Protein AF-A0A975A0T5-F1 (afdb_monomer)

Structure (mmCIF, N/CA/C/O backbone):
data_AF-A0A975A0T5-F1
#
_entry.id   AF-A0A975A0T5-F1
#
loop_
_atom_site.group_PDB
_atom_site.id
_atom_site.type_symbol
_atom_site.label_atom_id
_atom_site.label_alt_id
_atom_site.label_comp_id
_atom_site.label_asym_id
_atom_site.label_entity_id
_atom_site.label_seq_id
_atom_site.pdbx_PDB_ins_code
_atom_site.Cartn_x
_atom_site.Cartn_y
_atom_site.Cartn_z
_atom_site.occupancy
_atom_site.B_iso_or_equiv
_atom_site.auth_seq_id
_atom_site.auth_comp_id
_atom_site.auth_asym_id
_atom_site.auth_atom_id
_atom_site.pdbx_PDB_model_num
ATOM 1 N N . MET A 1 1 ? 36.153 -13.909 -32.277 1.00 51.53 1 MET A N 1
ATOM 2 C CA . MET A 1 1 ? 35.036 -14.165 -33.207 1.00 51.53 1 MET A CA 1
ATOM 3 C C . MET A 1 1 ? 33.763 -14.075 -32.396 1.00 51.53 1 MET A C 1
ATOM 5 O O . MET A 1 1 ? 33.693 -14.719 -31.353 1.00 51.53 1 MET A O 1
ATOM 9 N N . GLU A 1 2 ? 32.834 -13.213 -32.795 1.00 63.62 2 GLU A N 1
ATOM 10 C CA . GLU A 1 2 ? 31.503 -13.192 -32.187 1.00 63.62 2 GLU A CA 1
ATOM 11 C C . GLU A 1 2 ? 30.776 -14.497 -32.550 1.00 63.62 2 GLU A C 1
ATOM 13 O O . GLU A 1 2 ? 30.924 -14.972 -33.680 1.00 63.62 2 GLU A O 1
ATOM 18 N N . PRO A 1 3 ? 30.080 -15.141 -31.599 1.00 70.50 3 PRO A N 1
ATOM 19 C CA . PRO A 1 3 ? 29.380 -16.390 -31.867 1.00 70.50 3 PRO A CA 1
ATOM 20 C C . PRO A 1 3 ? 28.253 -16.148 -32.879 1.00 70.50 3 PRO A C 1
ATOM 22 O O . PRO A 1 3 ? 27.430 -15.258 -32.691 1.00 70.50 3 PRO A O 1
ATOM 25 N N . THR A 1 4 ? 28.201 -16.950 -33.943 1.00 81.00 4 THR A N 1
ATOM 26 C CA . THR A 1 4 ? 27.134 -16.890 -34.959 1.00 81.00 4 THR A CA 1
ATOM 27 C C . THR A 1 4 ? 25.874 -17.641 -34.527 1.00 81.00 4 THR A C 1
ATOM 29 O O . THR A 1 4 ? 24.774 -17.285 -34.939 1.00 81.00 4 THR A O 1
ATOM 32 N N . ASN A 1 5 ? 26.020 -18.632 -33.641 1.00 88.12 5 ASN A N 1
ATOM 33 C CA . ASN A 1 5 ? 24.935 -19.481 -33.156 1.00 88.12 5 ASN A CA 1
ATOM 34 C C . ASN A 1 5 ? 24.767 -19.367 -31.638 1.00 88.12 5 ASN A C 1
ATOM 36 O O . ASN A 1 5 ? 25.733 -19.203 -30.889 1.00 88.12 5 ASN A O 1
ATOM 40 N N . CYS A 1 6 ? 23.528 -19.491 -31.168 1.00 85.00 6 CYS A N 1
ATOM 41 C CA . CYS A 1 6 ? 23.195 -19.455 -29.753 1.00 85.00 6 CYS A CA 1
ATOM 42 C C . CYS A 1 6 ? 23.765 -20.673 -29.020 1.00 85.00 6 CYS A C 1
ATOM 44 O O . CYS A 1 6 ? 23.488 -21.810 -29.394 1.00 85.00 6 CYS A O 1
ATOM 46 N N . ILE A 1 7 ? 24.465 -20.443 -27.906 1.00 84.75 7 ILE A N 1
ATOM 47 C CA . ILE A 1 7 ? 25.032 -21.524 -27.085 1.00 84.75 7 ILE A CA 1
ATOM 48 C C . ILE A 1 7 ? 23.970 -22.438 -26.455 1.00 84.75 7 ILE A C 1
ATOM 50 O O . ILE A 1 7 ? 24.255 -23.591 -26.157 1.00 84.75 7 ILE A O 1
ATOM 54 N N . ASN A 1 8 ? 22.749 -21.934 -26.251 1.00 85.69 8 ASN A N 1
ATOM 55 C CA . ASN A 1 8 ? 21.677 -22.689 -25.605 1.00 85.69 8 ASN A CA 1
ATOM 56 C C . ASN A 1 8 ? 20.867 -23.530 -26.606 1.00 85.69 8 ASN A C 1
ATOM 58 O O . ASN A 1 8 ? 20.594 -24.697 -26.358 1.00 85.69 8 ASN A O 1
ATOM 62 N N . CYS A 1 9 ? 20.463 -22.945 -27.739 1.00 88.88 9 CYS A N 1
ATOM 63 C CA . CYS A 1 9 ? 19.534 -23.593 -28.676 1.00 88.88 9 CYS A CA 1
ATOM 64 C C . CYS A 1 9 ? 20.072 -23.782 -30.103 1.00 88.88 9 CYS A C 1
ATOM 66 O O . CYS A 1 9 ? 19.336 -24.284 -30.949 1.00 88.88 9 CYS A O 1
ATOM 68 N N . GLY A 1 10 ? 21.309 -23.363 -30.393 1.00 86.00 10 GLY A N 1
ATOM 69 C CA . GLY A 1 10 ? 21.964 -23.528 -31.698 1.00 86.00 10 GLY A CA 1
ATOM 70 C C . GLY A 1 10 ? 21.472 -22.610 -32.823 1.00 86.00 10 GLY A C 1
ATOM 71 O O . GLY A 1 10 ? 22.042 -22.643 -33.907 1.00 86.00 10 GLY A O 1
ATOM 72 N N . GLU A 1 11 ? 20.445 -21.792 -32.581 1.00 88.75 11 GLU A N 1
ATOM 73 C CA . GLU A 1 11 ? 19.848 -20.890 -33.577 1.00 88.75 11 GLU A CA 1
ATOM 74 C C . GLU A 1 11 ? 20.777 -19.720 -33.941 1.00 88.75 11 GLU A C 1
ATOM 76 O O . GLU A 1 11 ? 21.510 -19.225 -33.079 1.00 88.75 11 GLU A O 1
ATOM 81 N N . GLU A 1 12 ? 20.695 -19.235 -35.181 1.00 89.31 12 GLU A N 1
ATOM 82 C CA . GLU A 1 12 ? 21.459 -18.074 -35.651 1.00 89.31 12 GLU A CA 1
ATOM 83 C C .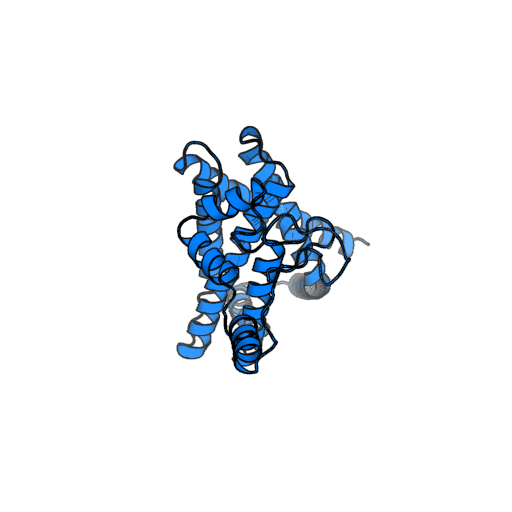 GLU A 1 12 ? 21.123 -16.814 -34.827 1.00 89.31 12 GLU A C 1
ATOM 85 O O . GLU A 1 12 ? 19.955 -16.466 -34.597 1.00 89.31 12 GLU A O 1
ATOM 90 N N . LEU A 1 13 ? 22.156 -16.122 -34.345 1.00 87.06 13 LEU A N 1
ATOM 91 C CA . LEU A 1 13 ? 22.004 -14.954 -33.481 1.00 87.06 13 LEU A CA 1
ATOM 92 C C . LEU A 1 13 ? 21.711 -13.688 -34.294 1.00 87.06 13 LEU A C 1
ATOM 94 O O . LEU A 1 13 ? 22.410 -13.354 -35.244 1.00 87.06 13 LEU A O 1
ATOM 98 N N . ARG A 1 14 ? 20.668 -12.953 -33.886 1.00 81.94 14 ARG A N 1
ATOM 99 C CA . ARG A 1 14 ? 20.217 -11.694 -34.507 1.00 81.94 14 ARG A CA 1
ATOM 100 C C . ARG A 1 14 ? 20.036 -10.606 -33.444 1.00 81.94 14 ARG A C 1
ATOM 102 O O . ARG A 1 14 ? 18.923 -10.151 -33.202 1.00 81.94 14 ARG A O 1
ATOM 109 N N . GLY A 1 15 ? 21.128 -10.247 -32.767 1.00 82.31 15 GLY A N 1
ATOM 110 C CA . GLY A 1 15 ? 21.165 -9.218 -31.718 1.00 82.31 15 GLY A CA 1
ATOM 111 C C . GLY A 1 15 ? 21.780 -9.702 -30.401 1.00 82.31 15 GLY A C 1
ATOM 112 O O . GLY A 1 15 ? 22.313 -10.804 -30.324 1.00 82.31 15 GLY A O 1
ATOM 113 N N . GLU A 1 16 ? 21.683 -8.876 -29.355 1.00 82.50 16 GLU A N 1
ATOM 114 C CA . GLU A 1 16 ? 22.270 -9.143 -28.026 1.00 82.50 16 GLU A CA 1
ATOM 115 C C . GLU A 1 16 ? 21.572 -10.271 -27.246 1.00 82.50 16 GLU A C 1
ATOM 117 O O . GLU A 1 16 ? 22.112 -10.769 -26.261 1.00 82.50 16 GLU A O 1
ATOM 122 N N . TYR A 1 17 ? 20.384 -10.695 -27.681 1.00 84.88 17 TYR A N 1
ATOM 123 C CA . TYR A 1 17 ? 19.625 -11.801 -27.099 1.00 84.88 17 TYR A CA 1
ATOM 124 C C . TYR A 1 17 ? 19.143 -12.738 -28.206 1.00 84.88 17 TYR A C 1
ATOM 126 O O . TYR A 1 17 ? 18.739 -12.300 -29.284 1.00 84.88 17 TYR A O 1
ATOM 134 N N . CYS A 1 18 ? 19.144 -14.043 -27.938 1.00 87.06 18 CYS A N 1
ATOM 135 C CA . CYS A 1 18 ? 18.584 -15.018 -28.864 1.00 87.06 18 CYS A CA 1
ATOM 136 C C . CYS A 1 18 ? 17.062 -14.854 -28.967 1.00 87.06 18 CYS A C 1
ATOM 138 O O . CYS A 1 18 ? 16.346 -14.991 -27.978 1.00 87.06 18 CYS A O 1
ATOM 140 N N . HIS A 1 19 ? 16.555 -14.648 -30.181 1.00 88.06 19 HIS A N 1
ATOM 141 C CA . HIS A 1 19 ? 15.125 -14.474 -30.446 1.00 88.06 19 HIS A CA 1
ATOM 142 C C . HIS A 1 19 ? 14.274 -15.721 -30.133 1.00 88.06 19 HIS A C 1
ATOM 144 O O . HIS A 1 19 ? 13.076 -15.598 -29.899 1.00 88.06 19 HIS A O 1
ATOM 150 N N . LYS A 1 20 ? 14.879 -16.918 -30.119 1.00 86.75 20 LYS A N 1
ATOM 151 C CA . LYS A 1 20 ? 14.180 -18.194 -29.895 1.00 86.75 20 LYS A CA 1
ATOM 152 C C . LYS A 1 20 ? 14.124 -18.608 -28.426 1.00 86.75 20 LYS A C 1
ATOM 154 O O . LYS A 1 20 ? 13.097 -19.097 -27.974 1.00 86.75 20 LYS A O 1
ATOM 159 N N . CYS A 1 21 ? 15.222 -18.449 -27.684 1.00 87.00 21 CYS A N 1
ATOM 160 C CA . CYS A 1 21 ? 15.317 -18.913 -26.292 1.00 87.00 21 CYS A CA 1
ATOM 161 C C . CYS A 1 21 ? 15.526 -17.792 -25.263 1.00 87.00 21 CYS A C 1
ATOM 163 O O . CYS A 1 21 ? 15.533 -18.066 -24.068 1.00 87.00 21 CYS A O 1
ATOM 165 N N . GLY A 1 22 ? 15.727 -16.546 -25.703 1.00 82.12 22 GLY A N 1
ATOM 166 C CA . GLY A 1 22 ? 15.931 -15.389 -24.829 1.00 82.12 22 GLY A CA 1
ATOM 167 C C . GLY A 1 22 ? 17.299 -15.323 -24.146 1.00 82.12 22 GLY A C 1
ATOM 168 O O . GLY A 1 22 ? 17.528 -14.408 -23.359 1.00 82.12 22 GLY A O 1
ATOM 169 N N . ASN A 1 23 ? 18.218 -16.257 -24.421 1.00 83.75 23 ASN A N 1
ATOM 170 C CA . ASN A 1 23 ? 19.537 -16.251 -23.790 1.00 83.75 23 ASN A CA 1
ATOM 171 C C . ASN A 1 23 ? 20.369 -15.053 -24.289 1.00 83.75 23 ASN A C 1
ATOM 173 O O . ASN A 1 23 ? 20.454 -14.871 -25.511 1.00 83.75 23 ASN A O 1
ATOM 177 N N . PRO A 1 24 ? 20.991 -14.258 -23.398 1.00 82.81 24 PRO A N 1
ATOM 178 C CA . PRO A 1 24 ? 21.905 -13.203 -23.813 1.00 82.81 24 PRO A CA 1
ATOM 179 C C . PRO A 1 24 ? 23.100 -13.788 -24.568 1.00 82.81 24 PRO A C 1
ATOM 181 O O . PRO A 1 24 ? 23.588 -14.881 -24.268 1.00 82.81 24 PRO A O 1
ATOM 184 N N . VAL A 1 25 ? 23.584 -13.043 -25.555 1.00 78.19 25 VAL A N 1
ATOM 185 C CA . VAL A 1 25 ? 24.801 -13.353 -26.303 1.00 78.19 25 VAL A CA 1
ATOM 186 C C . VAL A 1 25 ? 25.994 -12.885 -25.477 1.00 78.19 25 VAL A C 1
ATOM 188 O O . VAL A 1 25 ? 26.584 -11.836 -25.712 1.00 78.19 25 VAL A O 1
ATOM 191 N N . THR A 1 26 ? 26.330 -13.650 -24.443 1.00 69.75 26 THR A N 1
ATOM 192 C CA . THR A 1 26 ? 27.494 -13.396 -23.591 1.00 69.75 26 THR A CA 1
ATOM 193 C C . THR A 1 26 ? 28.643 -14.320 -23.976 1.00 69.75 26 THR A C 1
ATOM 195 O O . THR A 1 26 ? 28.526 -15.539 -23.913 1.00 69.75 26 THR A O 1
ATOM 198 N N . ASN A 1 27 ? 29.788 -13.733 -24.335 1.00 63.31 27 ASN A N 1
ATOM 199 C CA . ASN A 1 27 ? 31.040 -14.461 -24.588 1.00 63.31 27 ASN A CA 1
ATOM 200 C C . ASN A 1 27 ? 32.026 -14.356 -23.404 1.00 63.31 27 ASN A C 1
ATOM 202 O O . ASN A 1 27 ? 33.224 -14.605 -23.535 1.00 63.31 27 ASN A O 1
ATOM 206 N N . ASN A 1 28 ? 31.535 -13.940 -22.232 1.00 64.69 28 ASN A N 1
ATOM 207 C CA . ASN A 1 28 ? 32.368 -13.761 -21.051 1.00 64.69 28 ASN A CA 1
ATOM 208 C C . ASN A 1 28 ? 32.592 -15.110 -20.369 1.00 64.69 28 ASN A C 1
ATOM 210 O O . ASN A 1 28 ? 31.647 -15.755 -19.919 1.00 64.69 28 ASN A O 1
ATOM 214 N N . ARG A 1 29 ? 33.858 -15.520 -20.242 1.00 72.44 29 ARG A N 1
ATOM 215 C CA . ARG A 1 29 ? 34.226 -16.612 -19.335 1.00 72.44 29 ARG A CA 1
ATOM 216 C C . ARG A 1 29 ? 33.791 -16.245 -17.915 1.00 72.44 29 ARG A C 1
ATOM 218 O O . ARG A 1 29 ? 34.023 -15.119 -17.473 1.00 72.44 29 ARG A O 1
ATOM 225 N N . LEU A 1 30 ? 33.194 -17.198 -17.201 1.00 75.62 30 LEU A N 1
ATOM 226 C CA . LEU A 1 30 ? 32.875 -17.048 -15.783 1.00 75.62 30 LEU A CA 1
ATOM 227 C C . LEU A 1 30 ? 34.180 -16.825 -15.013 1.00 75.62 30 LEU A C 1
ATOM 229 O O . LEU A 1 30 ? 35.006 -17.728 -14.896 1.00 75.62 30 LEU A O 1
ATOM 233 N N . THR A 1 31 ? 34.383 -15.608 -14.512 1.00 85.75 31 THR A N 1
ATOM 234 C CA . THR A 1 31 ? 35.480 -15.301 -13.589 1.00 85.75 31 THR A CA 1
ATOM 235 C C . THR A 1 31 ? 34.925 -15.085 -12.192 1.00 85.75 31 THR A C 1
ATOM 237 O O . THR A 1 31 ? 33.780 -14.658 -12.033 1.00 85.75 31 THR A O 1
ATOM 240 N N . PHE A 1 32 ? 35.751 -15.322 -11.171 1.00 85.81 32 PHE A N 1
ATOM 241 C CA . PHE A 1 32 ? 35.376 -15.065 -9.779 1.00 85.81 32 PHE A CA 1
ATOM 242 C C . PHE A 1 32 ? 34.876 -13.625 -9.581 1.00 85.81 32 PHE A C 1
ATOM 244 O O . PHE A 1 32 ? 33.894 -13.396 -8.885 1.00 85.81 32 PHE A O 1
ATOM 251 N N . LYS A 1 33 ? 35.488 -12.658 -10.280 1.00 83.62 33 LYS A N 1
ATOM 252 C CA . LYS A 1 33 ? 35.057 -11.256 -10.290 1.00 83.62 33 LYS A CA 1
ATOM 253 C C . LYS A 1 33 ? 33.651 -11.081 -10.869 1.00 83.62 33 LYS A C 1
ATOM 255 O O . LYS A 1 33 ? 32.856 -10.369 -10.270 1.00 83.62 33 LYS A O 1
ATOM 260 N N . THR A 1 34 ? 33.338 -11.721 -11.997 1.00 80.06 34 THR A N 1
ATOM 261 C CA . THR A 1 34 ? 32.009 -11.635 -12.627 1.00 80.06 34 THR A CA 1
ATOM 262 C C . THR A 1 34 ? 30.938 -12.246 -11.728 1.00 80.06 34 THR A C 1
ATOM 264 O O . THR A 1 34 ? 29.924 -11.610 -11.472 1.00 80.06 34 THR A O 1
ATOM 267 N N . VAL A 1 35 ? 31.199 -13.430 -11.164 1.00 84.12 35 VAL A N 1
ATOM 268 C CA . VAL A 1 35 ? 30.266 -14.105 -10.248 1.00 84.12 35 VAL A CA 1
ATOM 269 C C . VAL A 1 35 ? 30.066 -13.292 -8.967 1.00 84.12 35 VAL A C 1
ATOM 271 O O . VAL A 1 35 ? 28.935 -13.121 -8.525 1.00 84.12 35 VAL A O 1
ATOM 274 N N . PHE A 1 36 ? 31.136 -12.736 -8.392 1.00 83.12 36 PHE A N 1
ATOM 275 C CA . PHE A 1 36 ? 31.042 -11.889 -7.204 1.00 83.12 36 PHE A CA 1
ATOM 276 C C . PHE A 1 36 ? 30.316 -10.567 -7.486 1.00 83.12 36 PHE A C 1
ATOM 278 O O . PHE A 1 36 ? 29.523 -10.125 -6.661 1.00 83.12 36 PHE A O 1
ATOM 285 N N . GLN A 1 37 ? 30.530 -9.945 -8.651 1.00 79.12 37 GLN A N 1
ATOM 286 C CA . GLN A 1 37 ? 29.781 -8.753 -9.067 1.00 79.12 37 GLN A CA 1
ATOM 287 C C . GLN A 1 37 ? 28.297 -9.058 -9.273 1.00 79.12 37 GLN A C 1
ATOM 289 O O . GLN A 1 37 ? 27.460 -8.292 -8.803 1.00 79.12 37 GLN A O 1
ATOM 294 N N . GLU A 1 38 ? 27.959 -10.178 -9.916 1.00 77.44 38 GLU A N 1
ATOM 295 C CA . GLU A 1 38 ? 26.571 -10.617 -10.061 1.00 77.44 38 GLU A CA 1
ATOM 296 C C . GLU A 1 38 ? 25.933 -10.931 -8.706 1.00 77.44 38 GLU A C 1
ATOM 298 O O . GLU A 1 38 ? 24.808 -10.511 -8.452 1.00 77.44 38 GLU A O 1
ATOM 303 N N . PHE A 1 39 ? 26.647 -11.613 -7.810 1.00 77.06 39 PHE A N 1
ATOM 304 C CA . PHE A 1 39 ? 26.190 -11.879 -6.448 1.00 77.06 39 PHE A CA 1
ATOM 305 C C . PHE A 1 39 ? 25.969 -10.578 -5.675 1.00 77.06 39 PHE A C 1
ATOM 307 O O . PHE A 1 39 ? 24.901 -10.380 -5.110 1.00 77.06 39 PHE A O 1
ATOM 314 N N . TYR A 1 40 ? 26.931 -9.655 -5.700 1.00 70.56 40 TYR A N 1
ATOM 315 C CA . TYR A 1 40 ? 26.811 -8.371 -5.021 1.00 70.56 40 TYR A CA 1
ATOM 316 C C . TYR A 1 40 ? 25.641 -7.553 -5.575 1.00 70.56 40 TYR A C 1
ATOM 318 O O . TYR A 1 40 ? 24.846 -7.035 -4.803 1.00 70.56 40 TYR A O 1
ATOM 326 N N . GLN A 1 41 ? 25.459 -7.495 -6.896 1.00 70.06 41 GLN A N 1
ATOM 327 C CA . GLN A 1 41 ? 24.312 -6.819 -7.508 1.00 70.06 41 GLN A CA 1
ATOM 328 C C . GLN A 1 41 ? 22.973 -7.509 -7.220 1.00 70.06 41 GLN A C 1
ATOM 330 O O . GLN A 1 41 ? 21.958 -6.830 -7.140 1.00 70.06 41 GLN A O 1
ATOM 335 N N . ARG A 1 42 ? 22.938 -8.834 -7.062 1.00 67.06 42 ARG A N 1
ATOM 336 C CA . ARG A 1 42 ? 21.696 -9.572 -6.773 1.00 67.06 42 ARG A CA 1
ATOM 337 C C . ARG A 1 42 ? 21.336 -9.588 -5.286 1.00 67.06 42 ARG A C 1
ATOM 339 O O . ARG A 1 42 ? 20.154 -9.611 -4.966 1.00 67.06 42 ARG A O 1
ATOM 346 N N . VAL A 1 43 ? 22.331 -9.597 -4.398 1.00 59.03 43 VAL A N 1
ATOM 347 C CA . VAL A 1 43 ? 22.158 -9.697 -2.936 1.00 59.03 43 VAL A CA 1
ATOM 348 C C . VAL A 1 43 ? 22.166 -8.325 -2.269 1.00 59.03 43 VAL A C 1
ATOM 350 O O . VAL A 1 43 ? 21.312 -8.048 -1.434 1.00 59.03 43 VAL A O 1
ATOM 353 N N . PHE A 1 44 ? 23.106 -7.457 -2.645 1.00 58.44 44 PHE A N 1
ATOM 354 C CA . PHE A 1 44 ? 23.271 -6.114 -2.076 1.00 58.44 44 PHE A CA 1
ATOM 355 C C . PHE A 1 44 ? 22.845 -4.991 -3.022 1.00 58.44 44 PHE A C 1
ATOM 357 O O . PHE A 1 44 ? 22.672 -3.854 -2.581 1.00 58.44 44 PHE A O 1
ATOM 364 N N . GLY A 1 45 ? 22.652 -5.277 -4.313 1.00 57.50 45 GLY A N 1
ATOM 365 C CA . GLY A 1 45 ? 22.011 -4.356 -5.240 1.00 57.50 45 GLY A CA 1
ATOM 366 C C . GLY A 1 45 ? 20.535 -4.277 -4.899 1.00 57.50 45 GLY A C 1
ATOM 367 O O . GLY A 1 45 ? 19.706 -4.972 -5.478 1.00 57.50 45 GLY A O 1
ATOM 368 N N . PHE A 1 46 ? 20.230 -3.437 -3.912 1.00 57.59 46 PHE A N 1
ATOM 369 C CA . PHE A 1 46 ? 18.879 -3.074 -3.525 1.00 57.59 46 PHE A CA 1
ATOM 370 C C . PHE A 1 46 ? 18.073 -2.824 -4.799 1.00 57.59 46 PHE A C 1
ATOM 372 O O . PHE A 1 46 ? 18.471 -1.967 -5.596 1.00 57.59 46 PHE A O 1
ATOM 379 N N . ASP A 1 47 ? 17.021 -3.622 -5.034 1.00 68.69 47 ASP A N 1
ATOM 380 C CA . ASP A 1 47 ? 16.314 -3.632 -6.314 1.00 68.69 47 ASP A CA 1
ATOM 381 C C . ASP A 1 47 ? 15.983 -2.188 -6.696 1.00 68.69 47 ASP A C 1
AT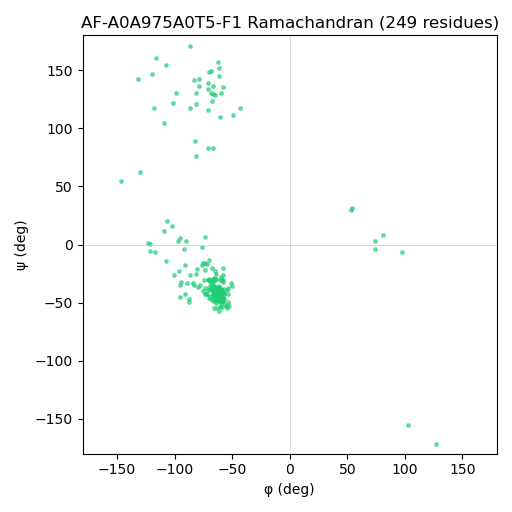OM 383 O O . ASP A 1 47 ? 15.190 -1.506 -6.040 1.00 68.69 47 ASP A O 1
ATOM 387 N N . THR A 1 48 ? 16.642 -1.698 -7.750 1.00 78.81 48 THR A N 1
ATOM 388 C CA . THR A 1 48 ? 16.486 -0.312 -8.200 1.00 78.81 48 THR A CA 1
ATOM 389 C C . THR A 1 48 ? 15.030 0.005 -8.533 1.00 78.81 48 THR A C 1
ATOM 391 O O . THR A 1 48 ? 14.646 1.173 -8.529 1.00 78.81 48 THR A O 1
ATOM 394 N N . LYS A 1 49 ? 14.196 -1.014 -8.789 1.00 87.69 49 LYS A N 1
ATOM 395 C CA . LYS A 1 49 ? 12.750 -0.868 -8.951 1.00 87.69 49 LYS A CA 1
ATOM 396 C C . LYS A 1 49 ? 12.055 -0.611 -7.622 1.00 87.69 49 LYS A C 1
ATOM 398 O O . LYS A 1 49 ? 11.173 0.244 -7.596 1.00 87.69 49 LYS A O 1
ATOM 403 N N . PHE A 1 50 ? 12.423 -1.303 -6.542 1.00 90.06 50 PHE A N 1
ATOM 404 C CA . PHE A 1 50 ? 11.804 -1.123 -5.227 1.00 90.06 50 PHE A CA 1
ATOM 405 C C . PHE A 1 50 ? 12.052 0.292 -4.697 1.00 90.06 50 PHE A C 1
ATOM 407 O O . PHE A 1 50 ? 11.091 1.023 -4.462 1.00 90.06 50 PHE A O 1
ATOM 414 N N . SER A 1 51 ? 13.314 0.732 -4.611 1.00 89.88 51 SER A N 1
ATOM 415 C CA . SER A 1 51 ? 13.654 2.085 -4.131 1.00 89.88 51 SER A CA 1
ATOM 416 C C . SER A 1 51 ? 13.026 3.180 -4.992 1.00 89.88 51 SER A C 1
ATOM 418 O O . SER A 1 51 ? 12.454 4.141 -4.477 1.00 89.88 51 SER A O 1
ATOM 420 N N . ARG A 1 52 ? 13.057 3.015 -6.319 1.00 92.38 52 ARG A N 1
ATOM 421 C CA . ARG A 1 52 ? 12.411 3.947 -7.247 1.00 92.38 52 ARG A CA 1
ATOM 422 C C . ARG A 1 52 ? 10.901 3.998 -7.045 1.00 92.38 52 ARG A C 1
ATOM 424 O O . ARG A 1 52 ? 10.338 5.087 -7.066 1.00 92.38 52 ARG A O 1
ATOM 431 N N . THR A 1 53 ? 10.246 2.853 -6.861 1.00 95.31 53 THR A N 1
ATOM 432 C CA . THR A 1 53 ? 8.794 2.779 -6.619 1.00 95.31 53 THR A CA 1
ATOM 433 C C . THR A 1 53 ? 8.446 3.457 -5.301 1.00 95.31 53 THR A C 1
ATOM 435 O O . THR A 1 53 ? 7.583 4.329 -5.293 1.00 95.31 53 THR A O 1
ATOM 438 N N . LEU A 1 54 ? 9.181 3.143 -4.231 1.00 95.31 54 LEU A N 1
ATOM 439 C CA . LEU A 1 54 ? 9.039 3.746 -2.907 1.00 95.31 54 LEU A CA 1
ATOM 440 C C . LEU A 1 54 ? 9.103 5.281 -2.973 1.00 95.31 54 LEU A C 1
ATOM 442 O O . LEU A 1 54 ? 8.179 5.959 -2.534 1.00 95.31 54 LEU A O 1
ATOM 446 N N . ILE A 1 55 ? 10.148 5.842 -3.590 1.00 95.38 55 ILE A N 1
ATOM 447 C CA . ILE A 1 55 ? 10.344 7.300 -3.673 1.00 95.38 55 ILE A CA 1
ATOM 448 C C . ILE A 1 55 ? 9.336 7.954 -4.633 1.00 95.38 55 ILE A C 1
ATOM 450 O O . ILE A 1 55 ? 8.785 9.026 -4.357 1.00 95.38 55 ILE A O 1
ATOM 454 N N . HIS A 1 56 ? 9.083 7.340 -5.792 1.00 96.94 56 HIS A N 1
ATOM 455 C CA . HIS A 1 56 ? 8.192 7.926 -6.792 1.00 96.94 56 HIS A CA 1
ATOM 456 C C . HIS A 1 56 ? 6.719 7.846 -6.394 1.00 96.94 56 HIS A C 1
ATOM 458 O O . HIS A 1 56 ? 5.950 8.666 -6.882 1.00 96.94 56 HIS A O 1
ATOM 464 N N . LEU A 1 57 ? 6.301 6.943 -5.505 1.00 97.06 57 LEU A N 1
ATOM 465 C CA . LEU A 1 57 ? 4.920 6.955 -5.019 1.00 97.06 57 LEU A CA 1
ATOM 466 C C . LEU A 1 57 ? 4.633 8.153 -4.103 1.00 97.06 57 LEU A C 1
ATOM 468 O O . LEU A 1 57 ? 3.522 8.668 -4.130 1.00 97.06 57 LEU A O 1
ATOM 472 N N . PHE A 1 58 ? 5.627 8.653 -3.362 1.00 96.56 58 PHE A N 1
ATOM 473 C CA . PHE A 1 58 ? 5.477 9.892 -2.592 1.00 96.56 58 PHE A CA 1
ATOM 474 C C . PHE A 1 58 ? 5.525 11.142 -3.471 1.00 96.56 58 PHE A C 1
ATOM 476 O O . PHE A 1 58 ? 4.771 12.083 -3.259 1.00 96.56 58 PHE A O 1
ATOM 483 N N . THR A 1 59 ? 6.410 11.162 -4.469 1.00 96.62 59 THR A N 1
ATOM 484 C CA . THR A 1 59 ? 6.693 12.386 -5.240 1.00 96.62 59 THR A CA 1
ATOM 485 C C . THR A 1 59 ? 5.892 12.502 -6.539 1.00 96.62 59 THR A C 1
ATOM 487 O O . THR A 1 59 ? 5.558 13.604 -6.977 1.00 96.62 59 THR A O 1
ATOM 490 N N . LYS A 1 60 ? 5.619 11.377 -7.209 1.00 96.38 60 LYS A N 1
ATOM 491 C CA . LYS A 1 60 ? 4.995 11.289 -8.542 1.00 96.38 60 LYS A CA 1
ATOM 492 C C . LYS A 1 60 ? 4.105 10.033 -8.668 1.00 96.38 60 LYS A C 1
ATOM 494 O O . LYS A 1 60 ? 4.285 9.273 -9.627 1.00 96.38 60 LYS A O 1
ATOM 499 N N . PRO A 1 61 ? 3.122 9.804 -7.772 1.00 96.38 61 PRO A N 1
ATOM 500 C CA . PRO A 1 61 ? 2.357 8.551 -7.740 1.00 96.38 61 PRO A CA 1
ATOM 501 C C . PRO A 1 61 ? 1.631 8.249 -9.048 1.00 96.38 61 PRO A C 1
ATOM 503 O O . PRO A 1 61 ? 1.681 7.121 -9.532 1.00 96.38 61 PRO A O 1
ATOM 506 N N . GLY A 1 62 ? 1.049 9.269 -9.686 1.00 95.81 62 GLY A N 1
ATOM 507 C CA . GLY A 1 62 ? 0.387 9.106 -10.980 1.00 95.81 62 GLY A CA 1
ATOM 508 C C . GLY A 1 62 ? 1.319 8.574 -12.068 1.00 95.81 62 GLY A C 1
ATOM 509 O O . GLY A 1 62 ? 0.883 7.824 -12.934 1.00 95.81 62 GLY A O 1
ATOM 510 N N . ARG A 1 63 ? 2.624 8.883 -12.008 1.00 96.56 63 ARG A N 1
ATOM 511 C CA . ARG A 1 63 ? 3.605 8.311 -12.937 1.00 96.56 63 ARG A CA 1
ATOM 512 C C . ARG A 1 63 ? 3.795 6.825 -12.677 1.00 96.56 63 ARG A C 1
ATOM 514 O O . ARG A 1 63 ? 3.838 6.070 -13.640 1.00 96.56 63 ARG A O 1
ATOM 521 N N . VAL A 1 64 ? 3.914 6.411 -11.417 1.00 97.31 64 VAL A N 1
ATOM 522 C CA . VAL A 1 64 ? 4.085 4.995 -11.054 1.00 97.31 64 VAL A CA 1
ATOM 523 C C . VAL A 1 64 ? 2.884 4.184 -11.525 1.00 97.31 64 VAL A C 1
ATOM 525 O O . VAL A 1 64 ? 3.039 3.248 -12.309 1.00 97.31 64 VAL A O 1
ATOM 528 N N . VAL A 1 65 ? 1.688 4.615 -11.123 1.00 97.06 65 VAL A N 1
ATOM 529 C CA . VAL A 1 65 ? 0.438 3.910 -11.405 1.00 97.06 65 VAL A CA 1
ATOM 530 C C . VAL A 1 65 ? 0.160 3.856 -12.909 1.00 97.06 65 VAL A C 1
ATOM 532 O O . VAL A 1 65 ? -0.024 2.769 -13.455 1.00 97.06 65 VAL A O 1
ATOM 535 N N . ASN A 1 66 ? 0.223 4.992 -13.614 1.00 96.12 66 ASN A N 1
ATOM 536 C CA . ASN A 1 66 ? -0.059 5.019 -15.051 1.00 96.12 66 ASN A CA 1
ATOM 537 C C . ASN A 1 66 ? 1.001 4.276 -15.876 1.00 96.12 66 ASN A C 1
ATOM 539 O O . ASN A 1 66 ? 0.662 3.686 -16.893 1.00 96.12 66 ASN A O 1
ATOM 543 N N . THR A 1 67 ? 2.271 4.243 -15.452 1.00 95.81 67 THR A N 1
ATOM 544 C CA . THR A 1 67 ? 3.303 3.449 -16.153 1.00 95.81 67 THR A CA 1
ATOM 545 C C . THR A 1 67 ? 2.963 1.957 -16.110 1.00 95.81 67 THR A C 1
ATOM 547 O O . THR A 1 67 ? 3.073 1.282 -17.133 1.00 95.81 67 THR A O 1
ATOM 550 N N . TYR A 1 68 ? 2.498 1.462 -14.957 1.00 95.25 68 TYR A N 1
ATOM 551 C CA . TYR A 1 68 ? 2.087 0.068 -14.801 1.00 95.25 68 TYR A CA 1
ATOM 552 C C . TYR A 1 68 ? 0.811 -0.254 -15.595 1.00 95.25 68 TYR A C 1
ATOM 554 O O . TYR A 1 68 ? 0.777 -1.253 -16.317 1.00 95.25 68 TYR A O 1
ATOM 562 N N . ILE A 1 69 ? -0.213 0.603 -15.494 1.00 94.88 69 ILE A N 1
ATOM 563 C CA . ILE A 1 69 ? -1.500 0.442 -16.193 1.00 94.88 69 ILE A CA 1
ATOM 564 C C . ILE A 1 69 ? -1.311 0.473 -17.714 1.00 94.88 69 ILE A C 1
ATOM 566 O O . ILE A 1 69 ? -1.829 -0.393 -18.412 1.00 94.88 69 ILE A O 1
ATOM 570 N N . ASN A 1 70 ? -0.470 1.377 -18.223 1.00 94.31 70 ASN A N 1
ATOM 571 C CA . ASN A 1 70 ? -0.161 1.485 -19.653 1.00 94.31 70 ASN A CA 1
ATOM 572 C C . ASN A 1 70 ? 0.757 0.359 -20.177 1.00 94.31 70 ASN A C 1
ATOM 574 O O . ASN A 1 70 ? 1.206 0.413 -21.319 1.00 94.31 70 ASN A O 1
ATOM 578 N N . GLY A 1 71 ? 1.072 -0.651 -19.358 1.00 88.38 71 GLY A N 1
ATOM 579 C CA . GLY A 1 71 ? 1.757 -1.873 -19.787 1.00 88.38 71 GLY A CA 1
ATOM 580 C C . GLY A 1 71 ? 3.271 -1.906 -19.564 1.00 88.38 71 GLY A C 1
ATOM 581 O O . GLY A 1 71 ? 3.875 -2.968 -19.716 1.00 88.38 71 GLY A O 1
ATOM 582 N N . ASN A 1 72 ? 3.908 -0.813 -19.131 1.00 89.75 72 ASN A N 1
ATOM 583 C CA . ASN A 1 72 ? 5.331 -0.838 -18.785 1.00 89.75 72 ASN A CA 1
ATOM 584 C C . ASN A 1 72 ? 5.529 -1.371 -17.354 1.00 89.75 72 ASN A C 1
ATOM 586 O O . ASN A 1 72 ? 5.574 -0.630 -16.372 1.00 89.75 72 ASN A O 1
ATOM 590 N N . ARG A 1 73 ? 5.667 -2.696 -17.253 1.00 86.94 73 ARG A N 1
ATOM 591 C CA . ARG A 1 73 ? 5.796 -3.433 -15.982 1.00 86.94 73 ARG A CA 1
ATOM 592 C C . ARG A 1 73 ? 7.243 -3.715 -15.569 1.00 86.94 73 ARG A C 1
ATOM 594 O O . ARG A 1 73 ? 7.475 -4.439 -14.606 1.00 86.94 73 ARG A O 1
ATOM 601 N N . THR A 1 74 ? 8.224 -3.183 -16.298 1.00 82.94 74 THR A N 1
ATOM 602 C CA . THR A 1 74 ? 9.651 -3.403 -16.012 1.00 82.94 74 THR A CA 1
ATOM 603 C C . THR A 1 74 ? 10.286 -2.228 -15.279 1.00 82.94 74 THR A C 1
ATOM 605 O O . THR A 1 74 ? 11.256 -2.436 -14.552 1.00 82.94 74 THR A O 1
ATOM 608 N N . TYR A 1 75 ? 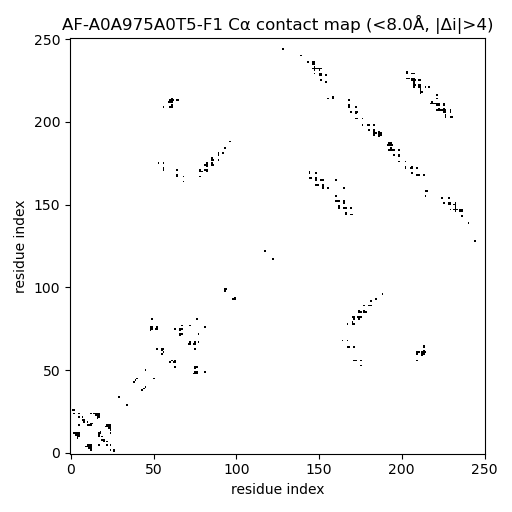9.747 -1.014 -15.435 1.00 87.06 75 TYR A N 1
ATOM 609 C CA . TYR A 1 75 ? 10.352 0.203 -14.891 1.00 87.06 75 TYR A CA 1
ATOM 610 C C . TYR A 1 75 ? 10.099 0.428 -13.389 1.00 87.06 75 TYR A C 1
ATOM 612 O O . TYR A 1 75 ? 10.987 0.927 -12.694 1.00 87.06 75 TYR A O 1
ATOM 620 N N . TYR A 1 76 ? 8.909 0.071 -12.900 1.00 93.25 76 TYR A N 1
ATOM 621 C CA . TYR A 1 76 ? 8.535 0.083 -11.481 1.00 93.25 76 TYR A CA 1
ATOM 622 C C . TYR A 1 76 ? 8.245 -1.334 -10.998 1.00 93.25 76 TYR A C 1
ATOM 624 O O . TYR A 1 76 ? 7.961 -2.230 -11.793 1.00 93.25 76 TYR A O 1
ATOM 632 N N . MET A 1 77 ? 8.290 -1.527 -9.684 1.00 93.81 77 MET A N 1
ATOM 633 C CA . MET A 1 77 ? 7.887 -2.778 -9.064 1.00 93.81 77 MET A CA 1
ATOM 634 C C . MET A 1 77 ? 6.369 -2.931 -9.154 1.00 93.81 77 MET A C 1
ATOM 636 O O . MET A 1 77 ? 5.638 -1.981 -8.878 1.00 93.81 77 MET A O 1
ATOM 640 N N . GLY A 1 78 ? 5.888 -4.113 -9.546 1.00 94.25 78 GLY A N 1
ATOM 641 C CA . GLY A 1 78 ? 4.452 -4.383 -9.642 1.00 94.25 78 GLY A CA 1
ATOM 642 C C . GLY A 1 78 ? 3.736 -4.244 -8.288 1.00 94.25 78 GLY A C 1
ATOM 643 O O . GLY A 1 78 ? 4.359 -4.486 -7.255 1.00 94.25 78 GLY A O 1
ATOM 644 N N . PRO A 1 79 ? 2.436 -3.902 -8.270 1.00 94.88 79 PRO A N 1
ATOM 645 C CA . PRO A 1 79 ? 1.706 -3.530 -7.055 1.00 94.88 79 PRO A CA 1
ATOM 646 C C . PRO A 1 79 ? 1.658 -4.659 -6.019 1.00 94.88 79 PRO A C 1
ATOM 648 O O . PRO A 1 79 ? 1.924 -4.421 -4.846 1.00 94.88 79 PRO A O 1
ATOM 651 N N . VAL A 1 80 ? 1.391 -5.896 -6.457 1.00 92.75 80 VAL A N 1
ATOM 652 C CA . VAL A 1 80 ? 1.333 -7.083 -5.581 1.00 92.75 80 VAL A CA 1
ATOM 653 C C . VAL A 1 80 ? 2.701 -7.397 -4.973 1.00 92.75 80 VAL A C 1
ATOM 655 O O . VAL A 1 80 ? 2.810 -7.640 -3.776 1.00 92.75 80 VAL A O 1
ATOM 658 N N . ALA A 1 81 ? 3.760 -7.355 -5.784 1.00 92.00 81 ALA A N 1
ATOM 659 C CA . ALA A 1 81 ? 5.111 -7.584 -5.287 1.00 92.00 81 ALA A CA 1
ATOM 660 C C . ALA A 1 81 ? 5.527 -6.469 -4.316 1.00 92.00 81 ALA A C 1
ATOM 662 O O . ALA A 1 81 ? 6.089 -6.746 -3.264 1.00 92.00 81 ALA A O 1
ATOM 663 N N . TYR A 1 82 ? 5.202 -5.216 -4.634 1.00 94.62 82 TYR A N 1
ATOM 664 C CA . TYR A 1 82 ? 5.545 -4.067 -3.807 1.00 94.62 82 TYR A CA 1
ATOM 665 C C . TYR A 1 82 ? 4.872 -4.110 -2.427 1.00 94.62 82 TYR A C 1
ATOM 667 O O . TYR A 1 82 ? 5.568 -3.978 -1.422 1.00 94.62 82 TYR A O 1
ATOM 675 N N . ILE A 1 83 ? 3.556 -4.361 -2.352 1.00 93.31 83 ILE A N 1
ATOM 676 C CA . ILE A 1 83 ? 2.865 -4.486 -1.056 1.00 93.31 83 ILE A CA 1
ATOM 677 C C . ILE A 1 83 ? 3.395 -5.670 -0.243 1.00 93.31 83 ILE A C 1
ATOM 679 O O . ILE A 1 83 ? 3.560 -5.547 0.966 1.00 93.31 83 ILE A O 1
ATOM 683 N N . PHE A 1 84 ? 3.726 -6.789 -0.897 1.00 92.12 84 PHE A N 1
ATOM 684 C CA . PHE A 1 84 ? 4.302 -7.954 -0.229 1.00 92.12 84 PHE A CA 1
ATOM 685 C C . PHE A 1 84 ? 5.670 -7.638 0.389 1.00 92.12 84 PHE A C 1
ATOM 687 O O . PHE A 1 84 ? 5.919 -7.995 1.538 1.00 92.12 84 PHE A O 1
ATOM 694 N N . TRP A 1 85 ? 6.537 -6.921 -0.333 1.00 92.44 85 TRP A N 1
ATOM 695 C CA . TRP A 1 85 ? 7.825 -6.471 0.200 1.00 92.44 85 TRP A CA 1
ATOM 696 C C . TRP A 1 85 ? 7.661 -5.498 1.367 1.00 92.44 85 TRP A C 1
ATOM 698 O O . TRP A 1 85 ? 8.307 -5.677 2.396 1.00 92.44 85 TRP A O 1
ATOM 708 N N . MET A 1 86 ? 6.769 -4.513 1.243 1.00 94.75 86 MET A N 1
ATOM 709 C CA . MET A 1 86 ? 6.482 -3.559 2.319 1.00 94.75 86 MET A CA 1
ATOM 710 C C . MET A 1 86 ? 5.946 -4.250 3.581 1.00 94.75 86 MET A C 1
ATOM 712 O O . MET A 1 86 ? 6.430 -3.978 4.679 1.00 94.75 86 MET A O 1
ATOM 716 N N . LEU A 1 87 ? 5.007 -5.187 3.421 1.00 92.75 87 LEU A N 1
ATOM 717 C CA . LEU A 1 87 ? 4.475 -5.999 4.515 1.00 92.75 87 LEU A CA 1
ATOM 718 C C . LEU A 1 87 ? 5.563 -6.874 5.150 1.00 92.75 87 LEU A C 1
ATOM 720 O O . LEU A 1 87 ? 5.654 -6.937 6.371 1.00 92.75 87 LEU A O 1
ATOM 724 N N . THR A 1 88 ? 6.402 -7.521 4.337 1.00 91.69 88 THR A N 1
ATOM 725 C CA . THR A 1 88 ? 7.501 -8.368 4.827 1.00 91.69 88 THR A CA 1
ATOM 726 C C . THR A 1 88 ? 8.468 -7.556 5.682 1.00 91.69 88 THR A C 1
ATOM 728 O O . THR A 1 88 ? 8.787 -7.962 6.794 1.00 91.69 88 THR A O 1
ATOM 731 N N . VAL A 1 89 ? 8.89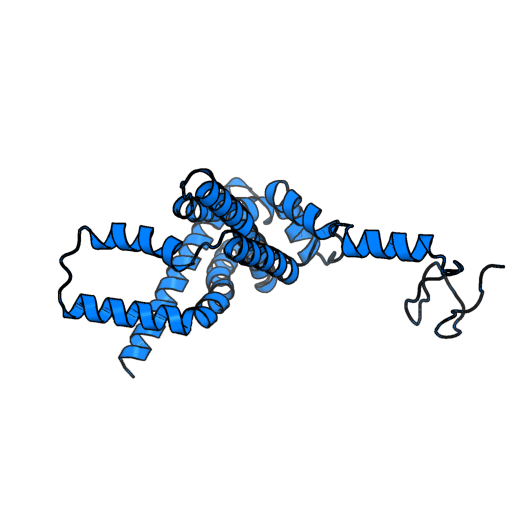4 -6.383 5.201 1.00 92.69 89 VAL A N 1
ATOM 732 C CA . VAL A 1 89 ? 9.778 -5.491 5.966 1.00 92.69 89 VAL A CA 1
ATOM 733 C C . VAL A 1 89 ? 9.113 -5.054 7.272 1.00 92.69 89 VAL A C 1
ATOM 735 O O . VAL A 1 89 ? 9.749 -5.113 8.319 1.00 92.69 89 VAL A O 1
ATOM 738 N N . PHE A 1 90 ? 7.836 -4.667 7.235 1.00 92.81 90 PHE A N 1
ATOM 739 C CA . PHE A 1 90 ? 7.093 -4.271 8.432 1.00 92.81 90 PHE A CA 1
ATOM 740 C C . PHE A 1 90 ? 7.031 -5.393 9.483 1.00 92.81 90 PHE A C 1
ATOM 742 O O . PHE A 1 90 ? 7.364 -5.162 10.642 1.00 92.81 90 PHE A O 1
ATOM 749 N N . VAL A 1 91 ? 6.676 -6.619 9.083 1.00 91.38 91 VAL A N 1
ATOM 750 C CA . VAL A 1 91 ? 6.586 -7.775 9.995 1.00 91.38 91 VAL A CA 1
ATOM 751 C C . VAL A 1 91 ? 7.957 -8.172 10.551 1.00 91.38 91 VAL A C 1
ATOM 753 O O . VAL A 1 91 ? 8.069 -8.498 11.731 1.00 91.38 91 VAL A O 1
ATOM 756 N N . LEU A 1 92 ? 9.016 -8.118 9.737 1.00 92.44 92 LEU A N 1
ATOM 757 C CA . LEU A 1 92 ? 10.375 -8.391 10.212 1.00 92.44 92 LEU A CA 1
ATOM 758 C C . LEU A 1 92 ? 10.826 -7.368 11.259 1.00 92.44 92 LEU A C 1
ATOM 760 O O . LEU A 1 92 ? 11.443 -7.753 12.247 1.00 92.44 92 LEU A O 1
ATOM 764 N N . LEU A 1 93 ? 10.497 -6.087 11.074 1.00 92.31 93 LEU A N 1
ATOM 765 C CA . LEU A 1 93 ? 10.829 -5.041 12.043 1.00 92.31 93 LEU A CA 1
ATOM 766 C C . LEU A 1 93 ? 10.031 -5.173 13.342 1.00 92.31 93 LEU A C 1
ATOM 768 O O . LEU A 1 93 ? 10.612 -5.014 14.409 1.00 92.31 93 LEU A O 1
ATOM 772 N N . MET A 1 94 ? 8.747 -5.534 13.266 1.00 89.19 94 MET A N 1
ATOM 773 C CA . MET A 1 94 ? 7.949 -5.888 14.449 1.00 89.19 94 MET A CA 1
ATOM 774 C C . MET A 1 94 ? 8.631 -6.982 15.273 1.00 89.19 94 MET A C 1
ATOM 776 O O . MET A 1 94 ? 8.838 -6.824 16.473 1.00 89.19 94 MET A O 1
ATOM 780 N N . SER A 1 95 ? 9.045 -8.065 14.605 1.00 89.75 95 SER A N 1
ATOM 781 C CA . SER A 1 95 ? 9.750 -9.168 15.258 1.00 89.75 95 SER A CA 1
ATOM 782 C C . SER A 1 95 ? 11.119 -8.757 15.803 1.00 89.75 95 SER A C 1
ATOM 784 O O . SER A 1 95 ? 11.526 -9.281 16.832 1.00 89.75 95 SER A O 1
ATOM 786 N N . ALA A 1 96 ? 11.842 -7.865 15.121 1.00 90.25 96 ALA A N 1
ATOM 787 C CA . ALA A 1 96 ? 13.173 -7.423 15.536 1.00 90.25 96 ALA A CA 1
ATOM 788 C C . ALA A 1 96 ? 13.142 -6.467 16.737 1.00 90.25 96 ALA A C 1
ATOM 790 O O . ALA A 1 96 ? 14.089 -6.444 17.517 1.00 90.25 96 ALA A O 1
ATOM 791 N N . PHE A 1 97 ? 12.076 -5.678 16.879 1.00 87.94 97 PHE A N 1
ATOM 792 C CA . PHE A 1 97 ? 11.876 -4.777 18.016 1.00 87.94 97 PHE A CA 1
ATOM 793 C C . PHE A 1 97 ? 11.115 -5.426 19.177 1.00 87.94 97 PHE A C 1
ATOM 795 O O . PHE A 1 97 ? 10.849 -4.742 20.159 1.00 87.94 97 PHE A O 1
ATOM 802 N N . GLU A 1 98 ? 10.775 -6.717 19.069 1.00 86.38 98 GLU A N 1
ATOM 803 C CA . GLU A 1 98 ? 10.001 -7.466 20.071 1.00 86.38 98 GLU A CA 1
ATOM 804 C C . GLU A 1 98 ? 8.658 -6.793 20.422 1.00 86.38 98 GLU A C 1
ATOM 806 O O . GLU A 1 98 ? 8.160 -6.908 21.537 1.00 86.38 98 GLU A O 1
ATOM 811 N N . ILE A 1 99 ? 8.055 -6.091 19.454 1.00 80.25 99 ILE A N 1
ATOM 812 C CA . ILE A 1 99 ? 6.766 -5.410 19.627 1.00 80.25 99 ILE A CA 1
ATOM 813 C C . ILE A 1 99 ? 5.652 -6.415 19.328 1.00 80.25 99 ILE A C 1
ATOM 815 O O . ILE A 1 99 ? 5.537 -6.898 18.196 1.00 80.25 99 ILE A O 1
ATOM 819 N N . ASP A 1 100 ? 4.806 -6.719 20.316 1.00 74.12 100 ASP A N 1
ATOM 820 C CA . ASP A 1 100 ? 3.626 -7.557 20.100 1.00 74.12 100 ASP A CA 1
ATOM 821 C C . ASP A 1 100 ? 2.496 -6.725 19.458 1.00 74.12 100 ASP A C 1
ATOM 823 O O . ASP A 1 100 ? 2.252 -5.562 19.786 1.00 74.12 100 ASP A O 1
ATOM 827 N N . MET A 1 101 ? 1.750 -7.340 18.539 1.00 64.12 101 MET A N 1
ATOM 828 C CA . MET A 1 101 ? 0.525 -6.765 17.969 1.00 64.12 101 MET A CA 1
ATOM 829 C C . MET A 1 101 ? -0.513 -6.436 19.055 1.00 64.12 101 MET A C 1
ATOM 831 O O . MET A 1 101 ? -1.354 -5.553 18.863 1.00 64.12 101 MET A O 1
ATOM 835 N N . ARG A 1 102 ? -0.464 -7.141 20.192 1.00 60.97 102 ARG A N 1
ATOM 836 C CA . ARG A 1 102 ? -1.331 -6.890 21.350 1.00 60.97 102 ARG A CA 1
ATOM 837 C C . ARG A 1 102 ? -1.074 -5.525 21.983 1.00 60.97 102 ARG A C 1
ATOM 839 O O . ARG A 1 102 ? -2.043 -4.812 22.230 1.00 60.97 102 ARG A O 1
ATOM 846 N N . ASP A 1 103 ? 0.182 -5.111 22.115 1.00 61.84 103 ASP A N 1
ATOM 847 C CA . ASP A 1 103 ? 0.552 -3.828 22.729 1.00 61.84 103 ASP A CA 1
ATOM 848 C C . ASP A 1 103 ? 0.084 -2.637 21.876 1.00 61.84 103 ASP A C 1
ATOM 850 O O . ASP A 1 103 ? -0.398 -1.622 22.385 1.00 61.84 103 ASP A O 1
ATOM 854 N N . LEU A 1 104 ? 0.125 -2.791 20.547 1.00 61.66 104 LEU A N 1
ATOM 855 C CA . LEU A 1 104 ? -0.409 -1.801 19.605 1.00 61.66 104 LEU A CA 1
ATOM 856 C C . LEU A 1 104 ? -1.936 -1.651 19.702 1.00 61.66 104 LEU A C 1
ATOM 858 O O . LEU A 1 104 ? -2.459 -0.579 19.405 1.00 61.66 104 LEU A O 1
ATOM 862 N N . THR A 1 105 ? -2.648 -2.707 20.105 1.00 57.16 105 THR A N 1
ATOM 863 C CA . THR A 1 105 ? -4.122 -2.747 20.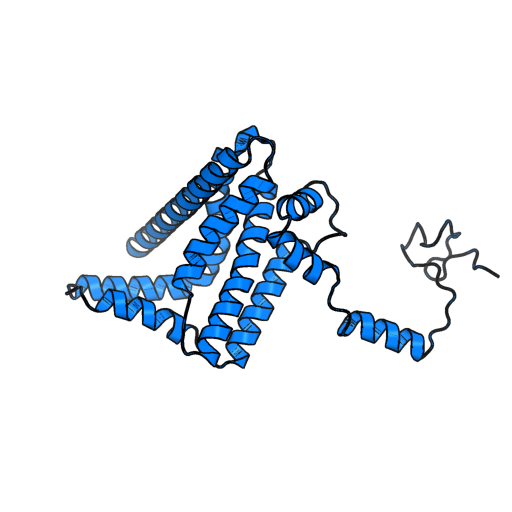135 1.00 57.16 105 THR A CA 1
ATOM 864 C C . THR A 1 105 ? -4.687 -2.374 21.513 1.00 57.16 105 THR A C 1
ATOM 866 O O . THR A 1 105 ? -5.741 -1.740 21.595 1.00 57.16 105 THR A O 1
ATOM 869 N N . GLN A 1 106 ? -3.974 -2.703 22.596 1.00 54.69 106 GLN A N 1
ATOM 870 C CA . GLN A 1 106 ? -4.389 -2.431 23.978 1.00 54.69 106 GLN A CA 1
ATOM 871 C C . GLN A 1 106 ? -4.539 -0.934 24.262 1.00 54.69 106 GLN A C 1
ATOM 873 O O . GLN A 1 106 ? -5.562 -0.523 24.804 1.00 54.69 106 GLN A O 1
ATOM 878 N N . SER A 1 107 ? -3.609 -0.100 23.785 1.00 50.09 107 SER A N 1
ATOM 879 C CA . SER A 1 107 ? -3.687 1.362 23.964 1.00 50.09 107 SER A CA 1
ATOM 880 C C . SER A 1 107 ? -4.969 1.983 23.390 1.00 50.09 107 SER A C 1
ATOM 882 O O . SER A 1 107 ? -5.475 2.976 23.908 1.00 50.09 107 SER A O 1
ATOM 884 N N . THR A 1 108 ? -5.534 1.391 22.331 1.00 50.12 108 THR A N 1
ATOM 885 C CA . THR A 1 108 ? -6.788 1.862 21.724 1.00 50.12 108 THR A CA 1
ATOM 886 C C . THR A 1 108 ? -8.014 1.323 22.463 1.00 50.12 108 THR A C 1
ATOM 888 O O . THR A 1 108 ? -9.014 2.027 22.580 1.00 50.12 108 THR A O 1
ATOM 891 N N . GLN A 1 109 ? -7.944 0.093 22.984 1.00 54.09 109 GLN A N 1
ATOM 892 C CA . GLN A 1 109 ? -9.025 -0.521 23.762 1.00 54.09 109 GLN A CA 1
ATOM 893 C C . GLN A 1 109 ? -9.182 0.119 25.145 1.00 54.09 109 GLN A C 1
ATOM 895 O O . GLN A 1 109 ? -10.311 0.349 25.569 1.00 54.09 109 GLN A O 1
ATOM 900 N N . GLU A 1 110 ? -8.086 0.462 25.821 1.00 53.28 110 GLU A N 1
ATOM 901 C CA . GLU A 1 110 ? -8.115 1.113 27.137 1.00 53.28 110 GLU A CA 1
ATOM 902 C C . GLU A 1 110 ? -8.781 2.497 27.077 1.00 53.28 110 GLU A C 1
ATOM 904 O O . GLU A 1 110 ? -9.623 2.811 27.917 1.00 53.28 110 GLU A O 1
ATOM 909 N N . LEU A 1 111 ? -8.515 3.275 26.020 1.00 52.78 111 LEU A N 1
ATOM 910 C CA . LEU A 1 111 ? -9.183 4.559 25.765 1.00 52.78 111 LEU A CA 1
ATOM 911 C C . LEU A 1 111 ? -10.693 4.413 25.494 1.00 52.78 111 LEU A C 1
ATOM 913 O O . LEU A 1 111 ? -11.455 5.329 25.794 1.00 52.78 111 LEU A O 1
ATOM 917 N N . MET A 1 112 ? -11.140 3.282 24.933 1.00 54.03 112 MET A N 1
ATOM 918 C CA . MET A 1 112 ? -12.565 3.007 24.685 1.00 54.03 112 MET A CA 1
ATOM 919 C C . MET A 1 112 ? -13.272 2.375 25.896 1.00 54.03 112 MET A C 1
ATOM 921 O O . MET A 1 112 ? -14.482 2.533 26.047 1.00 54.03 112 MET A O 1
ATOM 925 N N . ALA A 1 113 ? -12.537 1.679 26.767 1.00 56.41 113 ALA A N 1
ATOM 926 C CA . ALA A 1 113 ? -13.072 1.005 27.948 1.00 56.41 113 ALA A CA 1
ATOM 927 C C . ALA A 1 113 ? -13.297 1.950 29.140 1.00 56.41 113 ALA A C 1
ATOM 929 O O . ALA A 1 113 ? -14.087 1.637 30.029 1.00 56.41 113 ALA A O 1
ATOM 930 N N . GLN A 1 114 ? -12.629 3.106 29.169 1.00 50.31 114 GLN A N 1
ATOM 931 C CA . GLN A 1 114 ? -12.585 3.952 30.363 1.00 50.31 114 GLN A CA 1
ATOM 932 C C . GLN A 1 114 ? -13.908 4.682 30.691 1.00 50.31 114 GLN A C 1
ATOM 934 O O . GLN A 1 114 ? -14.084 5.090 31.837 1.00 50.31 114 GLN A O 1
ATOM 939 N N . ASP A 1 115 ? -14.861 4.782 29.753 1.00 48.56 115 ASP A N 1
ATOM 940 C CA . ASP A 1 115 ? -16.102 5.566 29.938 1.00 48.56 115 ASP A CA 1
ATOM 941 C C . ASP A 1 115 ? -17.424 4.779 29.800 1.00 48.56 115 ASP A C 1
ATOM 943 O O . ASP A 1 115 ? -18.499 5.322 30.072 1.00 48.56 115 ASP A O 1
ATOM 947 N N . GLN A 1 116 ? -17.406 3.494 29.419 1.00 55.47 116 GLN A N 1
ATOM 948 C CA . GLN A 1 116 ? -18.643 2.757 29.129 1.00 55.47 116 GLN A CA 1
ATOM 949 C C . GLN A 1 116 ? -18.957 1.692 30.191 1.00 55.47 116 GLN A C 1
ATOM 951 O O . GLN A 1 116 ? -18.395 0.601 30.185 1.00 55.47 116 GLN A O 1
ATOM 956 N N . LYS A 1 117 ? -19.940 1.961 31.069 1.00 57.81 117 LYS A N 1
ATOM 957 C CA . LYS A 1 117 ? -20.626 0.910 31.851 1.00 57.81 117 LYS A CA 1
ATOM 958 C C . LYS A 1 117 ? -21.435 0.026 30.897 1.00 57.81 117 LYS A C 1
ATOM 960 O O . LYS A 1 117 ? -22.624 0.257 30.679 1.00 57.81 117 LYS A O 1
ATOM 965 N N . LEU A 1 118 ? -20.775 -0.947 30.284 1.00 63.75 118 LEU A N 1
ATOM 966 C CA . LEU A 1 118 ? -21.410 -1.952 29.441 1.00 63.75 118 LEU A CA 1
ATOM 967 C C . LEU A 1 118 ? -22.231 -2.907 30.314 1.00 63.75 118 LEU A C 1
ATOM 969 O O . LEU A 1 118 ? -21.829 -3.298 31.406 1.00 63.75 118 LEU A O 1
ATOM 973 N N . THR A 1 119 ? -23.416 -3.276 29.837 1.00 75.00 119 THR A N 1
ATOM 974 C CA . THR A 1 119 ? -24.210 -4.344 30.460 1.00 75.00 119 THR A CA 1
ATOM 975 C C . THR A 1 119 ? -23.482 -5.678 30.247 1.00 75.00 119 THR A C 1
ATOM 977 O O . THR A 1 119 ? -22.900 -5.860 29.182 1.00 75.00 119 THR A O 1
ATOM 980 N N . ALA A 1 120 ? -23.589 -6.655 31.156 1.00 76.12 120 ALA A N 1
ATOM 981 C CA . ALA A 1 120 ? -22.931 -7.971 31.006 1.00 76.12 120 ALA A CA 1
ATOM 982 C C . ALA A 1 120 ? -23.197 -8.650 29.640 1.00 76.12 120 ALA A C 1
ATOM 984 O O . ALA A 1 120 ? -22.327 -9.291 29.063 1.00 76.12 120 ALA A O 1
ATOM 985 N N . LYS A 1 121 ? -24.391 -8.438 29.065 1.00 76.25 121 LYS A N 1
ATOM 986 C CA . LYS A 1 121 ? -24.751 -8.920 27.721 1.00 76.25 121 LYS A CA 1
ATOM 987 C C . LYS A 1 121 ? -24.007 -8.201 26.583 1.00 76.25 121 LYS A C 1
ATOM 989 O O . LYS A 1 121 ? -23.767 -8.802 25.545 1.00 76.25 121 LYS A O 1
ATOM 994 N N . GLN A 1 122 ? -23.681 -6.918 26.747 1.00 73.06 122 GLN A N 1
ATOM 995 C CA . GLN A 1 122 ? -22.889 -6.150 25.779 1.00 73.06 122 GLN A CA 1
ATOM 996 C C . GLN A 1 122 ? -21.400 -6.475 25.889 1.00 73.06 122 GLN A C 1
ATOM 998 O O . GLN A 1 122 ? -20.720 -6.499 24.873 1.00 73.06 122 GLN A O 1
ATOM 1003 N N . GLU A 1 123 ? -20.910 -6.748 27.096 1.00 77.94 123 GLU A N 1
ATOM 1004 C CA . GLU A 1 123 ? -19.530 -7.179 27.324 1.00 77.94 123 GLU A CA 1
ATOM 1005 C C . GLU A 1 123 ? -19.273 -8.544 26.676 1.00 77.94 123 GLU A C 1
ATOM 1007 O O . GLU A 1 123 ? -18.372 -8.667 25.852 1.00 77.94 123 GLU A O 1
ATOM 1012 N N . GLN A 1 124 ? -20.166 -9.511 26.904 1.00 79.00 124 GLN A N 1
ATOM 1013 C CA . GLN A 1 124 ? -20.104 -10.819 26.250 1.00 79.00 124 GLN A CA 1
ATOM 1014 C C . GLN A 1 124 ? -20.220 -10.716 24.717 1.00 79.00 124 GLN A C 1
ATOM 1016 O O . GLN A 1 124 ? -19.450 -11.337 23.991 1.00 79.00 124 GLN A O 1
ATOM 1021 N N . LEU A 1 125 ? -21.133 -9.878 24.207 1.00 78.25 125 LEU A N 1
ATOM 1022 C CA . LEU A 1 125 ? -21.249 -9.631 22.765 1.00 78.25 125 LEU A CA 1
ATOM 1023 C C . LEU A 1 125 ? -19.965 -9.021 22.182 1.00 78.25 125 LEU A C 1
ATOM 1025 O O . LEU A 1 125 ? -19.571 -9.393 21.080 1.00 78.25 125 LEU A O 1
ATOM 1029 N N . ASN A 1 126 ? -19.321 -8.095 22.900 1.00 77.50 126 ASN A N 1
ATOM 1030 C CA . ASN A 1 126 ? -18.067 -7.473 22.478 1.00 77.50 126 ASN A CA 1
ATOM 1031 C C . ASN A 1 126 ? -16.915 -8.484 22.457 1.00 77.50 126 ASN A C 1
ATOM 1033 O O . ASN A 1 126 ? -16.148 -8.498 21.495 1.00 77.50 126 ASN A O 1
ATOM 1037 N N . GLU A 1 127 ? -16.797 -9.338 23.474 1.00 79.56 127 GLU A N 1
ATOM 1038 C CA . GLU A 1 127 ? -15.791 -10.405 23.501 1.00 79.56 127 GLU A CA 1
ATOM 1039 C C . GLU A 1 127 ? -15.977 -11.377 22.336 1.00 79.56 127 GLU A C 1
ATOM 1041 O O . GLU A 1 127 ? -15.028 -11.646 21.596 1.00 79.56 127 GLU A O 1
ATOM 1046 N N . ASP A 1 128 ? -17.205 -11.845 22.110 1.00 80.44 128 ASP A N 1
ATOM 1047 C CA . ASP A 1 128 ? -17.501 -12.764 21.015 1.00 80.44 128 ASP A CA 1
ATOM 1048 C C . ASP A 1 128 ? -17.240 -12.106 19.641 1.00 80.44 128 ASP A C 1
ATOM 1050 O O . ASP A 1 128 ? -16.664 -12.739 18.752 1.00 80.44 128 ASP A O 1
ATOM 1054 N N . LEU A 1 129 ? -17.579 -10.817 19.479 1.00 77.12 129 LEU A N 1
ATOM 1055 C CA . LEU A 1 129 ? -17.266 -10.018 18.287 1.00 77.12 129 LEU A CA 1
ATOM 1056 C C . LEU A 1 129 ? -15.759 -9.960 18.031 1.00 77.12 129 LEU A C 1
ATOM 1058 O O . LEU A 1 129 ? -15.312 -10.220 16.914 1.00 77.12 129 LEU A O 1
ATOM 1062 N N . MET A 1 130 ? -14.965 -9.631 19.051 1.00 77.19 130 MET A N 1
ATOM 1063 C CA . MET A 1 130 ? -13.509 -9.510 18.923 1.00 77.19 130 MET A CA 1
ATOM 1064 C C . MET A 1 130 ? -12.848 -10.870 18.663 1.00 77.19 130 MET A C 1
ATOM 1066 O O . MET A 1 130 ? -11.936 -10.977 17.834 1.00 77.19 130 MET A O 1
ATOM 1070 N N . ASN A 1 131 ? -13.355 -11.934 19.285 1.00 80.06 131 ASN A N 1
ATOM 1071 C CA . ASN A 1 131 ? -12.931 -13.306 19.015 1.00 80.06 131 ASN A CA 1
ATOM 1072 C C . ASN A 1 131 ? -13.251 -13.715 17.572 1.00 80.06 131 ASN A C 1
ATOM 1074 O O . ASN A 1 131 ? -12.399 -14.268 16.874 1.00 80.06 131 ASN A O 1
ATOM 1078 N N . TRP A 1 132 ? -14.442 -13.389 17.069 1.00 80.31 132 TRP A N 1
ATOM 1079 C CA . TRP A 1 132 ? -14.797 -13.662 15.680 1.00 80.31 132 TRP A CA 1
ATOM 1080 C C . TRP A 1 132 ? -13.938 -12.857 14.702 1.00 80.31 132 TRP A C 1
ATOM 1082 O O . TRP A 1 132 ? -13.415 -13.426 13.741 1.00 80.31 132 TRP A O 1
ATOM 1092 N N . ILE A 1 133 ? -13.744 -11.557 14.956 1.00 76.38 133 ILE A N 1
ATOM 1093 C CA . ILE A 1 133 ? -12.914 -10.674 14.126 1.00 76.38 133 ILE A CA 1
ATOM 1094 C C . ILE A 1 133 ? -11.481 -11.199 14.058 1.00 76.38 133 ILE A C 1
ATOM 1096 O O . ILE A 1 133 ? -10.927 -11.275 12.966 1.00 76.38 133 ILE A O 1
ATOM 1100 N N . SER A 1 134 ? -10.882 -11.595 15.183 1.00 76.94 134 SER A N 1
ATOM 1101 C CA . SER A 1 134 ? -9.504 -12.105 15.202 1.00 76.94 134 SER A CA 1
ATOM 1102 C C . SER A 1 134 ? -9.362 -13.431 14.442 1.00 76.94 134 SER A C 1
ATOM 1104 O O . SER A 1 134 ? -8.450 -13.578 13.625 1.00 76.94 134 SER A O 1
ATOM 1106 N N . ASN A 1 135 ? -10.311 -14.357 14.605 1.00 82.56 135 ASN A N 1
ATOM 1107 C CA . ASN A 1 135 ? -10.326 -15.633 13.884 1.00 82.56 135 ASN A CA 1
ATOM 1108 C C . ASN A 1 135 ? -10.516 -15.457 12.368 1.00 82.56 135 ASN A C 1
ATOM 1110 O O . ASN A 1 135 ? -9.896 -16.167 11.569 1.00 82.56 135 ASN A O 1
ATOM 1114 N N . ASN A 1 136 ? -11.332 -14.479 11.967 1.00 81.81 136 ASN A N 1
ATOM 1115 C CA . ASN A 1 136 ? -11.657 -14.191 10.569 1.00 81.81 136 ASN A CA 1
ATOM 1116 C C . ASN A 1 136 ? -10.811 -13.066 9.958 1.00 81.81 136 ASN A C 1
ATOM 1118 O O . ASN A 1 136 ? -10.998 -12.727 8.786 1.00 81.81 136 ASN A O 1
ATOM 1122 N N . PHE A 1 137 ? -9.845 -12.521 10.704 1.00 75.88 137 PHE A N 1
ATOM 1123 C CA . PHE A 1 137 ? -9.064 -11.349 10.307 1.00 75.88 137 PHE A CA 1
ATOM 1124 C C . PHE A 1 137 ? -8.425 -11.533 8.931 1.00 75.88 137 PHE A C 1
ATOM 1126 O O . PHE A 1 137 ? -8.526 -10.658 8.079 1.00 75.88 137 PHE A O 1
ATOM 1133 N N . ARG A 1 138 ? -7.866 -12.723 8.669 1.00 74.50 138 ARG A N 1
ATOM 1134 C CA . ARG A 1 138 ? -7.248 -13.075 7.380 1.00 74.50 138 ARG A CA 1
ATOM 1135 C C . ARG A 1 138 ? -8.207 -12.870 6.206 1.00 74.50 138 ARG A C 1
ATOM 1137 O O . ARG A 1 138 ? -7.865 -12.170 5.257 1.00 74.50 138 ARG A O 1
ATOM 1144 N N . LEU A 1 139 ? -9.404 -13.452 6.275 1.00 74.19 139 LEU A N 1
ATOM 1145 C CA . LEU A 1 139 ? -10.415 -13.339 5.217 1.00 74.19 139 LEU A CA 1
ATOM 1146 C C . LEU A 1 139 ? -10.911 -11.899 5.075 1.00 74.19 139 LEU A C 1
ATOM 1148 O O . LEU A 1 139 ? -11.039 -11.399 3.957 1.00 74.19 139 LEU A O 1
ATOM 1152 N N . MET A 1 140 ? -11.121 -11.218 6.202 1.00 74.94 140 MET A N 1
ATOM 1153 C CA . MET A 1 140 ? -11.556 -9.827 6.220 1.00 74.94 140 MET A CA 1
ATOM 1154 C C . MET A 1 140 ? -10.530 -8.917 5.536 1.00 74.94 140 MET A C 1
ATOM 1156 O O . MET A 1 140 ? -10.914 -8.116 4.688 1.00 74.94 140 MET A O 1
ATOM 1160 N N . THR A 1 141 ? -9.231 -9.095 5.814 1.00 74.75 141 THR A N 1
ATOM 1161 C CA . THR A 1 141 ? -8.146 -8.329 5.181 1.00 74.75 141 THR A CA 1
ATOM 1162 C C . THR A 1 141 ? -8.099 -8.534 3.664 1.00 74.75 141 THR A C 1
ATOM 1164 O O . THR A 1 141 ? -7.924 -7.566 2.923 1.00 74.75 141 THR A O 1
ATOM 1167 N N . PHE A 1 142 ? -8.303 -9.761 3.171 1.00 75.00 142 PHE A N 1
ATOM 1168 C CA . PHE A 1 142 ? -8.350 -10.024 1.726 1.00 75.00 142 PHE A CA 1
ATOM 1169 C C . PHE A 1 142 ? -9.566 -9.378 1.045 1.00 75.00 142 PHE A C 1
ATOM 1171 O O . PHE A 1 142 ? -9.447 -8.889 -0.081 1.00 75.00 142 PHE A O 1
ATOM 1178 N N . ALA A 1 143 ? -10.714 -9.323 1.726 1.00 77.88 143 ALA A N 1
ATOM 1179 C CA . ALA A 1 143 ? -11.931 -8.699 1.209 1.00 77.88 143 ALA A CA 1
ATOM 1180 C C . ALA A 1 143 ? -11.886 -7.155 1.195 1.00 77.88 143 ALA A C 1
ATOM 1182 O O . ALA A 1 143 ? -12.674 -6.536 0.477 1.00 77.88 143 ALA A O 1
ATOM 1183 N N . LEU A 1 144 ? -10.943 -6.524 1.916 1.00 80.88 144 LEU A N 1
ATOM 1184 C CA . LEU A 1 144 ? -10.794 -5.060 1.981 1.00 80.88 144 LEU A CA 1
ATOM 1185 C C . LEU A 1 144 ? -10.659 -4.426 0.595 1.00 80.88 144 LEU A C 1
ATOM 1187 O O . LEU A 1 144 ? -11.410 -3.520 0.233 1.00 80.88 144 LEU A O 1
ATOM 1191 N N . PHE A 1 145 ? -9.688 -4.901 -0.185 1.00 86.81 145 PHE A N 1
ATOM 1192 C CA . PHE A 1 145 ? -9.315 -4.263 -1.445 1.00 86.81 145 PHE A CA 1
ATOM 1193 C C . PHE A 1 145 ? -10.442 -4.315 -2.485 1.00 86.81 145 PHE A C 1
ATOM 1195 O O . PHE A 1 145 ? -10.760 -3.266 -3.055 1.00 86.81 145 PHE A O 1
ATOM 1202 N N . PRO A 1 146 ? -11.103 -5.469 -2.713 1.00 90.94 146 PRO A N 1
ATOM 1203 C CA . PRO A 1 146 ? -12.211 -5.535 -3.653 1.00 90.94 146 PRO A CA 1
ATOM 1204 C C . PRO A 1 146 ? -13.397 -4.641 -3.285 1.00 90.94 146 PRO A C 1
ATOM 1206 O O . PRO A 1 146 ? -13.950 -3.979 -4.165 1.00 90.94 146 PRO A O 1
ATOM 1209 N N . VAL A 1 147 ? -13.772 -4.594 -2.002 1.00 91.25 147 VAL A N 1
ATOM 1210 C CA . VAL A 1 147 ? -14.935 -3.823 -1.533 1.00 91.25 147 VAL A CA 1
ATOM 1211 C C . VAL A 1 147 ? -14.669 -2.323 -1.633 1.00 91.25 147 VAL A C 1
ATOM 1213 O O . VAL A 1 147 ? -15.487 -1.582 -2.178 1.00 91.25 147 VAL A O 1
ATOM 1216 N N . ILE A 1 148 ? -13.493 -1.872 -1.191 1.00 91.62 148 ILE A N 1
ATOM 1217 C CA . ILE A 1 148 ? -13.116 -0.452 -1.229 1.00 91.62 148 ILE A CA 1
ATOM 1218 C C . ILE A 1 148 ? -12.961 0.054 -2.675 1.00 91.62 148 ILE A C 1
ATOM 1220 O O . ILE A 1 148 ? -13.247 1.218 -2.965 1.00 91.62 148 ILE A O 1
ATOM 1224 N N . ALA A 1 149 ? -12.572 -0.811 -3.615 1.00 93.75 149 ALA A N 1
ATOM 1225 C CA . ALA A 1 149 ? -12.472 -0.442 -5.025 1.00 93.75 149 ALA A CA 1
ATOM 1226 C C . ALA A 1 149 ? -13.838 -0.155 -5.688 1.00 93.75 149 ALA A C 1
ATOM 1228 O O . ALA A 1 149 ? -13.877 0.537 -6.707 1.00 93.75 149 ALA A O 1
ATOM 1229 N N . ILE A 1 150 ? -14.963 -0.632 -5.132 1.00 94.69 150 ILE A N 1
ATOM 1230 C CA . ILE A 1 150 ? -16.298 -0.446 -5.730 1.00 94.69 150 ILE A CA 1
ATOM 1231 C C . ILE A 1 150 ? -16.710 1.036 -5.746 1.00 94.69 150 ILE A C 1
ATOM 1233 O O . ILE A 1 150 ? -16.995 1.555 -6.831 1.00 94.69 150 ILE A O 1
ATOM 1237 N N . PRO A 1 151 ? -16.709 1.777 -4.618 1.00 94.25 151 PRO A N 1
ATOM 1238 C CA . PRO A 1 151 ? -16.976 3.212 -4.664 1.00 94.25 151 PRO A CA 1
ATOM 1239 C C . PRO A 1 151 ? -15.975 3.962 -5.540 1.00 94.25 151 PRO A C 1
ATOM 1241 O O . PRO A 1 151 ? -16.369 4.845 -6.297 1.00 94.25 151 PRO A O 1
ATOM 1244 N N . GLN A 1 152 ? -14.696 3.585 -5.522 1.00 93.69 152 GLN A N 1
ATOM 1245 C CA . GLN A 1 152 ? -13.700 4.218 -6.387 1.00 93.69 152 GLN A CA 1
ATOM 1246 C C . GLN A 1 152 ? -14.065 4.083 -7.876 1.00 93.69 152 GLN A C 1
ATOM 1248 O O . GLN A 1 152 ? -14.051 5.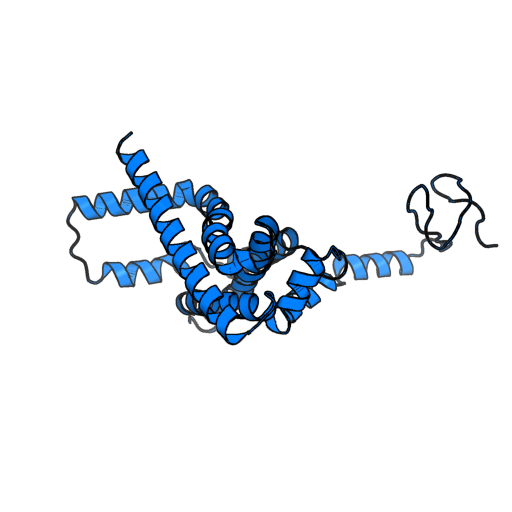080 -8.603 1.00 93.69 152 GLN A O 1
ATOM 1253 N N . LEU A 1 153 ? -14.478 2.889 -8.311 1.00 94.56 153 LEU A N 1
ATOM 1254 C CA . LEU A 1 153 ? -14.977 2.645 -9.663 1.00 94.56 153 LEU A CA 1
ATOM 1255 C C . LEU A 1 153 ? -16.181 3.539 -9.987 1.00 94.56 153 LEU A C 1
ATOM 1257 O O . LEU A 1 153 ? -16.227 4.140 -11.057 1.00 94.56 153 LEU A O 1
ATOM 1261 N N . LEU A 1 154 ? -17.149 3.670 -9.077 1.00 93.56 154 LEU A N 1
ATOM 1262 C CA . LEU A 1 154 ? -18.346 4.487 -9.308 1.00 93.56 154 LEU A CA 1
ATOM 1263 C C . LEU A 1 154 ? -18.013 5.982 -9.442 1.00 93.56 154 LEU A C 1
ATOM 1265 O O . LEU A 1 154 ? -18.478 6.643 -10.375 1.00 93.56 154 LEU A O 1
ATOM 1269 N N . PHE A 1 155 ? -17.168 6.511 -8.556 1.00 93.12 155 PHE A N 1
ATOM 1270 C CA . PHE A 1 155 ? -16.801 7.931 -8.525 1.00 93.12 155 PHE A CA 1
ATOM 1271 C C . PHE A 1 155 ? -15.895 8.346 -9.693 1.00 93.12 155 PHE A C 1
ATOM 1273 O O . PHE A 1 155 ? -15.971 9.489 -10.168 1.00 93.12 155 PHE A O 1
ATOM 1280 N N . PHE A 1 156 ? -15.072 7.420 -10.191 1.00 94.06 156 PHE A N 1
ATOM 1281 C CA . PHE A 1 156 ? -14.138 7.647 -11.293 1.00 94.06 156 PHE A CA 1
ATOM 1282 C C . PHE A 1 156 ? -14.529 6.938 -12.600 1.00 94.06 156 PHE A C 1
ATOM 1284 O O . PHE A 1 156 ? -13.765 6.998 -13.560 1.00 94.06 156 PHE A O 1
ATOM 1291 N N . ARG A 1 157 ? -15.751 6.395 -12.715 1.00 90.19 157 ARG A N 1
ATOM 1292 C CA . ARG A 1 157 ? -16.246 5.663 -13.903 1.00 90.19 157 ARG A CA 1
ATOM 1293 C C . ARG A 1 157 ? -16.033 6.401 -15.227 1.00 90.19 157 ARG A C 1
ATOM 1295 O O . ARG A 1 157 ? -15.759 5.796 -16.255 1.00 90.19 157 ARG A O 1
ATOM 1302 N N . LYS A 1 158 ? -16.145 7.733 -15.212 1.00 86.81 158 LYS A N 1
ATOM 1303 C CA . LYS A 1 158 ? -15.978 8.588 -16.404 1.00 86.81 158 LYS A CA 1
ATOM 1304 C C . LYS A 1 158 ? -14.516 8.797 -16.825 1.00 86.81 158 LYS A C 1
ATOM 1306 O O . LYS A 1 158 ? -14.270 9.514 -17.787 1.00 86.81 158 LYS A O 1
ATOM 1311 N N . LYS A 1 159 ? -13.544 8.248 -16.090 1.00 88.62 159 LYS A N 1
ATOM 1312 C CA . LYS A 1 159 ? -12.107 8.401 -16.369 1.00 88.62 159 LYS A CA 1
ATOM 1313 C C . LYS A 1 159 ? -11.537 7.298 -17.263 1.00 88.62 159 LYS A C 1
ATOM 1315 O O . LYS A 1 159 ? -10.372 7.395 -17.621 1.00 88.62 159 LYS A O 1
ATOM 1320 N N . GLY A 1 160 ? -12.341 6.296 -17.629 1.00 88.81 160 GLY A N 1
ATOM 1321 C CA . GLY A 1 160 ? -11.941 5.225 -18.548 1.00 88.81 160 GLY A CA 1
ATOM 1322 C C . GLY A 1 160 ? -11.130 4.099 -17.906 1.00 88.81 160 GLY A C 1
ATOM 1323 O O . GLY A 1 160 ? -10.645 3.242 -18.632 1.00 88.81 160 GLY A O 1
ATOM 1324 N N . PHE A 1 161 ? -10.998 4.094 -16.576 1.00 93.06 161 PHE A N 1
ATOM 1325 C CA . PHE A 1 161 ? -10.294 3.040 -15.854 1.00 93.06 161 PHE A CA 1
ATOM 1326 C C . PHE A 1 161 ? -11.229 1.844 -15.631 1.00 93.06 161 PHE A C 1
ATOM 1328 O O . PHE A 1 161 ? -12.419 2.019 -15.353 1.00 93.06 161 PHE A O 1
ATOM 1335 N N . ASN A 1 162 ? -10.699 0.629 -15.743 1.00 94.69 162 ASN A N 1
ATOM 1336 C CA . ASN A 1 162 ? -11.409 -0.594 -15.382 1.00 94.69 162 ASN A CA 1
ATOM 1337 C C . ASN A 1 162 ? -11.239 -0.926 -13.887 1.00 94.69 162 ASN A C 1
ATOM 1339 O O . ASN A 1 162 ? -10.448 -0.320 -13.164 1.00 94.69 162 ASN A O 1
ATOM 1343 N N . TYR A 1 163 ? -11.991 -1.914 -13.401 1.00 94.31 163 TYR A N 1
ATOM 1344 C CA . TYR A 1 163 ? -11.964 -2.304 -11.989 1.00 94.31 163 TYR A CA 1
ATOM 1345 C C . TYR A 1 163 ? -10.572 -2.746 -11.499 1.00 94.31 163 TYR A C 1
ATOM 1347 O O . TYR A 1 163 ? -10.158 -2.380 -10.400 1.00 94.31 163 TYR A O 1
ATOM 1355 N N . ILE A 1 164 ? -9.819 -3.480 -12.324 1.00 94.56 164 ILE A N 1
ATOM 1356 C CA . ILE A 1 164 ? -8.466 -3.937 -11.977 1.00 94.56 164 ILE A CA 1
ATOM 1357 C C . ILE A 1 164 ? -7.499 -2.754 -11.885 1.00 94.56 164 ILE A C 1
ATOM 1359 O O . ILE A 1 164 ? -6.651 -2.712 -11.001 1.00 94.56 164 ILE A O 1
ATOM 1363 N N . GLU A 1 165 ? -7.643 -1.754 -12.744 1.00 95.62 165 GLU A N 1
ATOM 1364 C CA . GLU A 1 165 ? -6.838 -0.533 -12.691 1.00 95.62 165 GLU A CA 1
ATOM 1365 C C . GLU A 1 165 ? -7.119 0.282 -11.423 1.00 95.62 165 GLU A C 1
ATOM 1367 O O . GLU A 1 165 ? -6.184 0.779 -10.794 1.00 95.62 165 GLU A O 1
ATOM 1372 N N . HIS A 1 166 ? -8.380 0.351 -10.981 1.00 95.31 166 HIS A N 1
ATOM 1373 C CA . HIS A 1 166 ? -8.722 0.914 -9.672 1.00 95.31 166 HIS A CA 1
ATOM 1374 C C . HIS A 1 166 ? -8.083 0.120 -8.522 1.00 95.31 166 HIS A C 1
ATOM 1376 O O . HIS A 1 166 ? -7.510 0.720 -7.610 1.00 95.31 166 HIS A O 1
ATOM 1382 N N . LEU A 1 167 ? -8.078 -1.216 -8.595 1.00 94.94 167 LEU A N 1
ATOM 1383 C CA . LEU A 1 167 ? -7.367 -2.052 -7.623 1.00 94.94 167 LEU A CA 1
ATOM 1384 C C . LEU A 1 167 ? -5.862 -1.770 -7.606 1.00 94.94 167 LEU A C 1
ATOM 1386 O O . LEU A 1 167 ? -5.279 -1.685 -6.531 1.00 94.94 167 LEU A O 1
ATOM 1390 N N . VAL A 1 168 ? -5.226 -1.565 -8.761 1.00 96.06 168 VAL A N 1
ATOM 1391 C CA . VAL A 1 168 ? -3.801 -1.199 -8.831 1.00 96.06 168 VAL A CA 1
ATOM 1392 C C . VAL A 1 168 ? -3.536 0.113 -8.086 1.00 96.06 168 VAL A C 1
ATOM 1394 O O . VAL A 1 168 ? -2.598 0.179 -7.291 1.00 96.06 168 VAL A O 1
ATOM 1397 N N . VAL A 1 169 ? -4.371 1.139 -8.295 1.00 96.31 169 VAL A N 1
ATOM 1398 C CA . VAL A 1 169 ? -4.275 2.427 -7.578 1.00 96.31 169 VAL A CA 1
ATOM 1399 C C . VAL A 1 169 ? -4.366 2.204 -6.067 1.00 96.31 169 VAL A C 1
ATOM 1401 O O . VAL A 1 169 ? -3.560 2.742 -5.303 1.00 96.31 169 VAL A O 1
ATOM 1404 N N . LEU A 1 170 ? -5.340 1.398 -5.641 1.00 95.19 170 LEU A N 1
ATOM 1405 C CA . LEU A 1 170 ? -5.608 1.112 -4.239 1.00 95.19 170 LEU A CA 1
ATOM 1406 C C . LEU A 1 170 ? -4.461 0.337 -3.583 1.00 95.19 170 LEU A C 1
ATOM 1408 O O . LEU A 1 170 ? -4.008 0.728 -2.509 1.00 95.19 170 LEU A O 1
ATOM 1412 N N . VAL A 1 171 ? -3.957 -0.715 -4.230 1.00 95.12 171 VAL A N 1
ATOM 1413 C CA . VAL A 1 171 ? -2.858 -1.543 -3.711 1.00 95.12 171 VAL A CA 1
ATOM 1414 C C . VAL A 1 171 ? -1.581 -0.725 -3.571 1.00 95.12 171 VAL A C 1
ATOM 1416 O O . VAL A 1 171 ? -0.955 -0.773 -2.517 1.00 95.12 171 VAL A O 1
ATOM 1419 N N . TYR A 1 172 ? -1.215 0.076 -4.578 1.00 96.06 172 TYR A N 1
ATOM 1420 C CA . TYR A 1 172 ? -0.053 0.960 -4.465 1.00 96.06 172 TYR A CA 1
ATOM 1421 C C . TYR A 1 172 ? -0.207 1.955 -3.312 1.00 96.06 172 TYR A C 1
ATOM 1423 O O . TYR A 1 172 ? 0.721 2.128 -2.527 1.00 96.06 172 TYR A O 1
ATOM 1431 N N . SER A 1 173 ? -1.380 2.578 -3.185 1.00 94.62 173 SER A N 1
ATOM 1432 C CA . SER A 1 173 ? -1.631 3.565 -2.131 1.00 94.62 173 SER A CA 1
ATOM 1433 C C . SER A 1 173 ? -1.544 2.948 -0.734 1.00 94.62 173 SER A C 1
ATOM 1435 O O . SER A 1 173 ? -0.841 3.475 0.121 1.00 94.62 173 SER A O 1
ATOM 1437 N N . ASN A 1 174 ? -2.189 1.795 -0.520 1.00 92.62 174 ASN A N 1
ATOM 1438 C CA . ASN A 1 174 ? -2.168 1.107 0.775 1.00 92.62 174 ASN A CA 1
ATOM 1439 C C . ASN A 1 174 ? -0.793 0.514 1.095 1.00 92.62 174 ASN A C 1
ATOM 1441 O O . ASN A 1 174 ? -0.420 0.443 2.259 1.00 92.62 174 ASN A O 1
ATOM 1445 N N . ALA A 1 175 ? -0.004 0.128 0.090 1.00 94.62 175 ALA A N 1
ATOM 1446 C CA . ALA A 1 175 ? 1.359 -0.335 0.324 1.00 94.62 175 ALA A CA 1
ATOM 1447 C C . ALA A 1 175 ? 2.234 0.739 0.992 1.00 94.62 175 ALA A C 1
ATOM 1449 O O . ALA A 1 175 ? 3.113 0.402 1.780 1.00 94.62 175 ALA A O 1
ATOM 1450 N N . GLN A 1 176 ? 1.977 2.027 0.732 1.00 93.50 176 GLN A N 1
ATOM 1451 C CA . GLN A 1 176 ? 2.726 3.110 1.375 1.00 93.50 176 GLN A CA 1
ATOM 1452 C C . GLN A 1 176 ? 2.341 3.368 2.827 1.00 93.50 176 GLN A C 1
ATOM 1454 O O . GLN A 1 176 ? 3.122 3.974 3.557 1.00 93.50 176 GLN A O 1
ATOM 1459 N N . VAL A 1 177 ? 1.198 2.853 3.286 1.00 92.88 177 VAL A N 1
ATOM 1460 C CA . VAL A 1 177 ? 0.834 2.895 4.710 1.00 92.88 177 VAL A CA 1
ATOM 1461 C C . VAL A 1 177 ? 1.907 2.223 5.551 1.00 92.88 177 VAL A C 1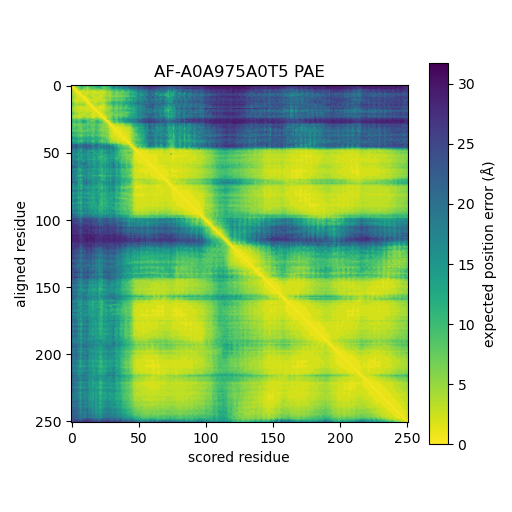
ATOM 1463 O O . VAL A 1 177 ? 2.283 2.760 6.586 1.00 92.88 177 VAL A O 1
ATOM 1466 N N . PHE A 1 178 ? 2.489 1.126 5.059 1.00 94.88 178 PHE A N 1
ATOM 1467 C CA . PHE A 1 178 ? 3.568 0.434 5.756 1.00 94.88 178 PHE A CA 1
ATOM 1468 C C . PHE A 1 178 ? 4.802 1.313 5.983 1.00 94.88 178 PHE A C 1
ATOM 1470 O O . PHE A 1 178 ? 5.482 1.105 6.976 1.00 94.88 178 PHE A O 1
ATOM 1477 N N . VAL A 1 179 ? 5.095 2.319 5.146 1.00 95.06 179 VAL A N 1
ATOM 1478 C CA . VAL A 1 179 ? 6.198 3.259 5.438 1.00 95.06 179 VAL A CA 1
ATOM 1479 C C . VAL A 1 179 ? 5.886 4.086 6.676 1.00 95.06 179 VAL A C 1
ATOM 1481 O O . VAL A 1 179 ? 6.730 4.214 7.561 1.00 95.06 179 VAL A O 1
ATOM 1484 N N . PHE A 1 180 ? 4.669 4.623 6.759 1.00 93.44 180 PHE A N 1
ATOM 1485 C CA . PHE A 1 180 ? 4.231 5.391 7.919 1.00 93.44 180 PHE A CA 1
ATOM 1486 C C . PHE A 1 180 ? 4.120 4.509 9.169 1.00 93.44 180 PHE A C 1
ATOM 1488 O O . PHE A 1 180 ? 4.505 4.940 10.251 1.00 93.44 180 PHE A O 1
ATOM 1495 N N . SER A 1 181 ? 3.684 3.255 9.025 1.00 91.69 181 SER A N 1
ATOM 1496 C CA . SER A 1 181 ? 3.664 2.288 10.126 1.00 91.69 181 SER A CA 1
ATOM 1497 C C . SER A 1 181 ? 5.071 1.913 10.593 1.00 91.69 181 SER A C 1
ATOM 1499 O O . SER A 1 181 ? 5.305 1.866 11.793 1.00 91.69 181 SER A O 1
ATOM 1501 N N . ILE A 1 182 ? 6.035 1.720 9.687 1.00 93.88 182 ILE A N 1
ATOM 1502 C CA . ILE A 1 182 ? 7.445 1.494 10.052 1.00 93.88 182 ILE A CA 1
ATOM 1503 C C . ILE A 1 182 ? 8.005 2.703 10.813 1.00 93.88 182 ILE A C 1
ATOM 1505 O O . ILE A 1 182 ? 8.692 2.528 11.817 1.00 93.88 182 ILE A O 1
ATOM 1509 N N . LEU A 1 183 ? 7.684 3.926 10.378 1.00 92.69 183 LEU A N 1
ATOM 1510 C CA . LEU A 1 183 ? 8.053 5.136 11.113 1.00 92.69 183 LEU A CA 1
ATOM 1511 C C . LEU A 1 183 ? 7.408 5.165 12.507 1.00 92.69 183 LEU A C 1
ATOM 1513 O O . LEU A 1 183 ? 8.085 5.498 13.474 1.00 92.69 183 LEU A O 1
ATOM 1517 N N . SER A 1 184 ? 6.138 4.770 12.629 1.00 90.00 184 SER A N 1
ATOM 1518 C CA . SER A 1 184 ? 5.462 4.657 13.926 1.00 90.00 184 SER A CA 1
ATOM 1519 C C . SER A 1 184 ? 6.147 3.646 14.847 1.00 90.00 184 SER A C 1
ATOM 1521 O O . SER A 1 184 ? 6.330 3.938 16.024 1.00 90.00 184 SER A O 1
ATOM 1523 N N . LEU A 1 185 ? 6.581 2.492 14.327 1.00 89.88 185 LEU A N 1
ATOM 1524 C CA . LEU A 1 185 ? 7.332 1.502 15.112 1.00 89.88 185 LEU A CA 1
ATOM 1525 C C . LEU A 1 185 ? 8.673 2.042 15.588 1.00 89.88 185 LEU A C 1
ATOM 1527 O O . LEU A 1 185 ? 9.046 1.841 16.738 1.00 89.88 185 LEU A O 1
ATOM 1531 N N . PHE A 1 186 ? 9.383 2.750 14.714 1.00 91.06 186 PHE A N 1
ATOM 1532 C CA . PHE A 1 186 ? 10.631 3.405 15.076 1.00 91.06 186 PHE A CA 1
ATOM 1533 C C . PHE A 1 186 ? 10.408 4.425 16.204 1.00 91.06 186 PHE A C 1
ATOM 1535 O O . PHE A 1 186 ? 11.117 4.403 17.206 1.00 91.06 186 PHE A O 1
ATOM 1542 N N . LEU A 1 187 ? 9.399 5.292 16.082 1.00 90.69 187 LEU A N 1
ATOM 1543 C CA . LEU A 1 187 ? 9.088 6.283 17.116 1.00 90.69 187 LEU A CA 1
ATOM 1544 C C . LEU A 1 187 ? 8.668 5.634 18.438 1.00 90.69 187 LEU A C 1
ATOM 1546 O O . LEU A 1 187 ? 9.087 6.092 19.501 1.00 90.69 187 LEU A O 1
ATOM 1550 N N . LEU A 1 188 ? 7.909 4.541 18.375 1.00 88.00 188 LEU A N 1
ATOM 1551 C CA . LEU A 1 188 ? 7.525 3.775 19.551 1.00 88.00 188 LEU A CA 1
ATOM 1552 C C . LEU A 1 188 ? 8.753 3.173 20.243 1.00 88.00 188 LEU A C 1
ATOM 1554 O O . LEU A 1 188 ? 8.915 3.347 21.445 1.00 88.00 188 LEU A O 1
ATOM 1558 N N . TYR A 1 189 ? 9.646 2.534 19.486 1.00 87.62 189 TYR A N 1
ATOM 1559 C CA . TYR A 1 189 ? 10.845 1.894 20.027 1.00 87.62 189 TYR A CA 1
ATOM 1560 C C . TYR A 1 189 ? 11.819 2.897 20.669 1.00 87.62 189 TYR A C 1
ATOM 1562 O O . TYR A 1 189 ? 12.337 2.646 21.753 1.00 87.62 189 TYR A O 1
ATOM 1570 N N . TYR A 1 190 ? 12.063 4.047 20.028 1.00 91.00 190 TYR A N 1
ATOM 1571 C CA . TYR A 1 190 ? 13.054 5.018 20.514 1.00 91.00 190 TYR A CA 1
ATOM 1572 C C . TYR A 1 190 ? 12.503 6.051 21.500 1.00 91.00 190 TYR A C 1
ATOM 1574 O O . TYR A 1 190 ? 13.240 6.511 22.370 1.00 91.00 190 TYR A O 1
ATOM 1582 N N . PHE A 1 191 ? 11.239 6.450 21.352 1.00 89.62 191 PHE A N 1
ATOM 1583 C CA . PHE A 1 191 ? 10.655 7.575 22.089 1.00 89.62 191 PHE A CA 1
ATOM 1584 C C . PHE A 1 191 ? 9.413 7.199 22.901 1.00 89.62 191 PHE A C 1
ATOM 1586 O O . PHE A 1 191 ? 8.819 8.085 23.511 1.00 89.62 191 PHE A O 1
ATOM 1593 N N . ALA A 1 192 ? 9.000 5.925 22.899 1.00 86.06 192 ALA A N 1
ATOM 1594 C CA . ALA A 1 192 ? 7.741 5.472 23.497 1.00 86.06 192 ALA A CA 1
ATOM 1595 C C . ALA A 1 192 ? 6.515 6.264 22.992 1.00 86.06 192 ALA A C 1
ATOM 1597 O O . ALA A 1 192 ? 5.529 6.434 23.706 1.00 86.06 192 ALA A O 1
ATOM 1598 N N . TYR A 1 193 ? 6.578 6.763 21.752 1.00 84.31 193 TYR A N 1
ATOM 1599 C CA . TYR A 1 193 ? 5.535 7.580 21.138 1.00 84.31 193 TYR A CA 1
ATOM 1600 C C . TYR A 1 193 ? 4.962 6.878 19.905 1.00 84.31 193 TYR A C 1
ATOM 1602 O O . TYR A 1 193 ? 5.674 6.637 18.931 1.00 84.31 193 TYR A O 1
ATOM 1610 N N . SER A 1 194 ? 3.668 6.554 19.94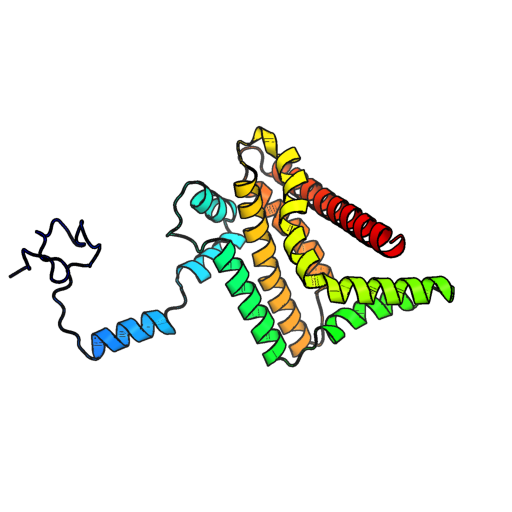7 1.00 82.19 194 SER A N 1
ATOM 1611 C CA . SER A 1 194 ? 2.950 5.924 18.835 1.00 82.19 194 SER A CA 1
ATOM 1612 C C . SER A 1 194 ? 2.168 6.967 18.046 1.00 82.19 194 SER A C 1
ATOM 1614 O O . SER A 1 194 ? 1.403 7.724 18.638 1.00 82.19 194 SER A O 1
ATOM 1616 N N . ILE A 1 195 ? 2.325 6.960 16.719 1.00 86.25 195 ILE A N 1
ATOM 1617 C CA . ILE A 1 195 ? 1.534 7.785 15.789 1.00 86.25 195 ILE A CA 1
ATOM 1618 C C . ILE A 1 195 ? 0.510 6.954 15.002 1.00 86.25 195 ILE A C 1
ATOM 1620 O O . ILE A 1 195 ? 0.095 7.315 13.899 1.00 86.25 195 ILE A O 1
ATOM 1624 N N . GLN A 1 196 ? 0.155 5.770 15.504 1.00 81.75 196 GLN A N 1
ATOM 1625 C CA . GLN A 1 196 ? -0.608 4.789 14.734 1.00 81.75 196 GLN A CA 1
ATOM 1626 C C . GLN A 1 196 ? -2.022 5.280 14.366 1.00 81.75 196 GLN A C 1
ATOM 1628 O O . GLN A 1 196 ? -2.543 4.907 13.311 1.00 81.75 196 GLN A O 1
ATOM 1633 N N . THR A 1 197 ? -2.643 6.138 15.182 1.00 80.62 197 THR A N 1
ATOM 1634 C CA . THR A 1 197 ? -3.963 6.720 14.877 1.00 80.62 197 THR A CA 1
ATOM 1635 C C . THR A 1 197 ? -3.853 7.784 13.779 1.00 80.62 197 THR A C 1
ATOM 1637 O O . THR A 1 197 ? -4.678 7.842 12.865 1.00 80.62 197 THR A O 1
ATOM 1640 N N . GLU A 1 198 ? -2.779 8.566 13.790 1.00 87.12 198 GLU A N 1
ATOM 1641 C CA . GLU A 1 198 ? -2.448 9.574 12.791 1.00 87.12 198 GLU A CA 1
ATOM 1642 C C . GLU A 1 198 ? -2.091 8.930 11.450 1.00 87.12 198 GLU A C 1
ATOM 1644 O O . GLU A 1 198 ? -2.465 9.464 10.403 1.00 87.12 198 GLU A O 1
ATOM 1649 N N . VAL A 1 199 ? -1.443 7.756 11.454 1.00 89.94 199 VAL A N 1
ATOM 1650 C CA . VAL A 1 199 ? -1.155 6.979 10.234 1.00 89.94 199 VAL A CA 1
ATOM 1651 C C . VAL A 1 199 ? -2.434 6.706 9.439 1.00 89.94 199 VAL A C 1
ATOM 1653 O O . VAL A 1 199 ? -2.422 6.815 8.210 1.00 89.94 199 VAL A O 1
ATOM 1656 N N . ALA A 1 200 ? -3.555 6.411 10.106 1.00 86.81 200 ALA A N 1
ATOM 1657 C CA . ALA A 1 200 ? -4.830 6.199 9.425 1.00 86.81 200 ALA A CA 1
ATOM 1658 C C . ALA A 1 200 ? -5.300 7.473 8.699 1.00 86.81 200 ALA A C 1
ATOM 1660 O O . ALA A 1 200 ? -5.638 7.418 7.516 1.00 86.81 200 ALA A O 1
ATOM 1661 N N . LEU A 1 201 ? -5.257 8.633 9.362 1.00 91.00 201 LEU A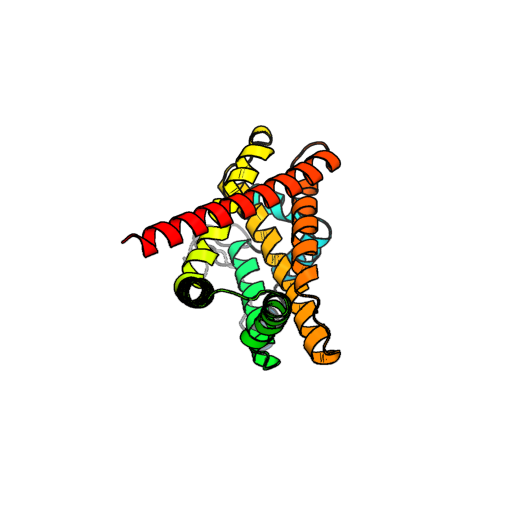 N 1
ATOM 1662 C CA . LEU A 1 201 ? -5.629 9.920 8.760 1.00 91.00 201 LEU A CA 1
ATOM 1663 C C . LEU A 1 201 ? -4.695 10.304 7.605 1.00 91.00 201 LEU A C 1
ATOM 1665 O O . LEU A 1 201 ? -5.157 10.722 6.539 1.00 91.00 201 LEU A O 1
ATOM 1669 N N . ILE A 1 202 ? -3.389 10.099 7.786 1.00 93.69 202 ILE A N 1
ATOM 1670 C CA . ILE A 1 202 ? -2.380 10.300 6.744 1.00 93.69 202 ILE A CA 1
ATOM 1671 C C . ILE A 1 202 ? -2.693 9.418 5.534 1.00 93.69 202 ILE A C 1
ATOM 1673 O O . ILE A 1 202 ? -2.622 9.901 4.405 1.00 93.69 202 ILE A O 1
ATOM 1677 N N . ASN A 1 203 ? -3.102 8.164 5.739 1.00 93.19 203 ASN A N 1
ATOM 1678 C CA . ASN A 1 203 ? -3.475 7.264 4.651 1.00 93.19 203 ASN A CA 1
ATOM 1679 C C . ASN A 1 203 ? -4.680 7.781 3.845 1.00 93.19 203 ASN A C 1
ATOM 1681 O O . ASN A 1 203 ? -4.637 7.774 2.614 1.00 93.19 203 ASN A O 1
ATOM 1685 N N . PHE A 1 204 ? -5.727 8.299 4.498 1.00 94.25 204 PHE A N 1
ATOM 1686 C CA . PHE A 1 204 ? -6.864 8.906 3.789 1.00 94.25 204 PHE A CA 1
ATOM 1687 C C . PHE A 1 204 ? -6.429 10.072 2.892 1.00 94.25 204 PHE A C 1
ATOM 1689 O O . PHE A 1 204 ? -6.815 10.147 1.720 1.00 94.25 204 PHE A O 1
ATOM 1696 N N . ILE A 1 205 ? -5.593 10.963 3.428 1.00 96.25 205 ILE A N 1
ATOM 1697 C CA . ILE A 1 205 ? -5.065 12.120 2.696 1.00 96.25 205 ILE A CA 1
ATOM 1698 C C . ILE A 1 205 ? -4.143 11.661 1.559 1.00 96.25 205 ILE A C 1
ATOM 1700 O O . ILE A 1 205 ? -4.236 12.163 0.435 1.00 96.25 205 ILE A O 1
ATOM 1704 N N . PHE A 1 206 ? -3.279 10.681 1.819 1.00 96.88 206 PHE A N 1
ATOM 1705 C CA . PHE A 1 206 ? -2.346 10.139 0.841 1.00 96.88 206 PHE A CA 1
ATOM 1706 C C . PHE A 1 206 ? -3.075 9.448 -0.314 1.00 96.88 206 PHE A C 1
ATOM 1708 O O . PHE A 1 206 ? -2.772 9.713 -1.477 1.00 96.88 206 PHE A O 1
ATOM 1715 N N . PHE A 1 207 ? -4.095 8.637 -0.033 1.00 96.25 207 PHE A N 1
ATOM 1716 C CA . PHE A 1 207 ? -4.924 8.019 -1.066 1.00 96.25 207 PHE A CA 1
ATOM 1717 C C . PHE A 1 207 ? -5.609 9.071 -1.953 1.00 96.25 207 PHE A C 1
ATOM 1719 O O . PHE A 1 207 ? -5.603 8.962 -3.186 1.00 96.25 207 PHE A O 1
ATOM 1726 N N . ALA A 1 208 ? -6.157 10.129 -1.349 1.00 96.75 208 ALA A N 1
ATOM 1727 C CA . ALA A 1 208 ? -6.745 11.246 -2.081 1.00 96.75 208 ALA A CA 1
ATOM 1728 C C . ALA A 1 208 ? -5.704 11.960 -2.965 1.00 96.75 208 ALA A C 1
ATOM 1730 O O . ALA A 1 208 ? -5.977 12.264 -4.132 1.00 96.75 208 ALA A O 1
ATOM 1731 N N . TYR A 1 209 ? -4.484 12.156 -2.456 1.00 97.38 209 TYR A N 1
ATOM 1732 C CA . TYR A 1 209 ? -3.353 12.682 -3.221 1.00 97.38 209 TYR A CA 1
ATOM 1733 C C . TYR A 1 209 ? -2.992 11.782 -4.415 1.00 97.38 209 TYR A C 1
ATOM 1735 O O . TYR A 1 209 ? -2.881 12.283 -5.540 1.00 97.38 209 TYR A O 1
ATOM 1743 N N . VAL A 1 210 ? -2.900 10.461 -4.227 1.00 97.38 210 VAL A N 1
ATOM 1744 C CA . VAL A 1 210 ? -2.640 9.504 -5.317 1.00 97.38 210 VAL A CA 1
ATOM 1745 C C . VAL A 1 210 ? -3.731 9.589 -6.386 1.00 97.38 210 VAL A C 1
ATOM 1747 O O . VAL A 1 210 ? -3.418 9.676 -7.577 1.00 97.38 210 VAL A O 1
ATOM 1750 N N . CYS A 1 211 ? -5.005 9.649 -5.988 1.00 96.75 211 CYS A N 1
ATOM 1751 C CA . CYS A 1 211 ? -6.124 9.828 -6.916 1.00 96.75 211 CYS A CA 1
ATOM 1752 C C . CYS A 1 211 ? -6.012 11.147 -7.698 1.00 96.75 211 CYS A C 1
ATOM 1754 O O . CYS A 1 211 ? -6.183 11.155 -8.920 1.00 96.75 211 CYS A O 1
ATOM 1756 N N . SER A 1 212 ? -5.672 12.249 -7.020 1.00 97.19 212 SER A N 1
ATOM 1757 C CA . SER A 1 212 ? -5.511 13.574 -7.638 1.00 97.19 212 SER A CA 1
ATOM 1758 C C . SER A 1 212 ? -4.464 13.604 -8.757 1.00 97.19 212 SER A C 1
ATOM 1760 O O . SER A 1 212 ? -4.620 14.342 -9.730 1.00 97.19 212 SER A O 1
ATOM 1762 N N . MET A 1 213 ? -3.423 12.778 -8.629 1.00 96.31 213 MET A N 1
ATOM 1763 C CA . MET A 1 213 ? -2.287 12.719 -9.549 1.00 96.31 213 MET A CA 1
ATOM 1764 C C . MET A 1 213 ? -2.427 11.629 -10.615 1.00 96.31 213 MET A C 1
ATOM 1766 O O . MET A 1 213 ? -1.777 11.720 -11.655 1.00 96.31 213 MET A O 1
ATOM 1770 N N . THR A 1 214 ? -3.235 10.599 -10.362 1.00 96.31 214 THR A N 1
ATOM 1771 C CA . THR A 1 214 ? -3.396 9.458 -11.274 1.00 96.31 214 THR A CA 1
ATOM 1772 C C . THR A 1 214 ? -4.480 9.709 -12.312 1.00 96.31 214 THR A C 1
ATOM 1774 O O . THR A 1 214 ? -4.239 9.526 -13.505 1.00 96.31 214 THR A O 1
ATOM 1777 N N . TYR A 1 215 ? -5.664 10.151 -11.876 1.00 95.38 215 TYR A N 1
ATOM 1778 C CA . TYR A 1 215 ? -6.789 10.365 -12.780 1.00 95.38 215 TYR A CA 1
ATOM 1779 C C . TYR A 1 215 ? -6.638 11.680 -13.545 1.00 95.38 215 TYR A C 1
ATOM 1781 O O . TYR A 1 215 ? -6.350 12.727 -12.966 1.00 95.38 215 TYR A O 1
ATOM 1789 N N . ALA A 1 216 ? -6.913 11.649 -14.850 1.00 92.00 216 ALA A N 1
ATOM 1790 C CA . ALA A 1 216 ? -6.892 12.844 -15.691 1.00 92.00 216 ALA A CA 1
ATOM 1791 C C . ALA A 1 216 ? -7.937 13.892 -15.248 1.00 92.00 216 ALA A C 1
ATOM 1793 O O . ALA A 1 216 ? -8.963 13.562 -14.642 1.00 92.00 216 ALA A O 1
ATOM 1794 N N . GLY A 1 217 ? -7.723 15.164 -15.593 1.00 91.50 217 GLY A N 1
ATOM 1795 C CA . GLY A 1 217 ? -8.627 16.284 -15.294 1.00 91.50 217 GLY A CA 1
ATOM 1796 C C . GLY A 1 217 ? -8.166 17.157 -14.122 1.00 91.50 217 GLY A C 1
ATOM 1797 O O . GLY A 1 217 ? -6.977 17.242 -13.828 1.00 91.50 217 GLY A O 1
ATOM 1798 N N . ASN A 1 218 ? -9.110 17.843 -13.469 1.00 94.50 218 ASN A N 1
ATOM 1799 C CA . ASN A 1 218 ? -8.789 18.767 -12.381 1.00 94.50 218 ASN A CA 1
ATOM 1800 C C . ASN A 1 218 ? -8.328 18.007 -11.122 1.00 94.50 218 ASN A C 1
ATOM 1802 O O . ASN A 1 218 ? -9.112 17.279 -10.506 1.00 94.50 218 ASN A O 1
ATOM 1806 N N . LYS A 1 219 ? -7.066 18.227 -10.731 1.00 95.00 219 LYS A N 1
ATOM 1807 C CA . LYS A 1 219 ? -6.419 17.592 -9.573 1.00 95.00 219 LYS A CA 1
ATOM 1808 C C . LYS A 1 219 ? -7.173 17.851 -8.270 1.00 95.00 219 LYS A C 1
ATOM 1810 O O . LYS A 1 219 ? -7.383 16.919 -7.503 1.00 95.00 219 LYS A O 1
ATOM 1815 N N . TRP A 1 220 ? -7.641 19.082 -8.055 1.00 95.56 220 TRP A N 1
ATOM 1816 C CA . TRP A 1 220 ? -8.375 19.468 -6.848 1.00 95.56 220 TRP A CA 1
ATOM 1817 C C . TRP A 1 220 ? -9.665 18.663 -6.703 1.00 95.56 220 TRP A C 1
ATOM 1819 O O . TRP A 1 220 ? -9.937 18.072 -5.665 1.00 95.56 220 TRP A O 1
ATOM 1829 N N . TRP A 1 221 ? -10.433 18.545 -7.786 1.00 94.81 221 TRP A N 1
ATOM 1830 C CA . TRP A 1 221 ? -11.682 17.788 -7.751 1.00 94.81 221 TRP A CA 1
ATOM 1831 C C . TRP A 1 221 ? -11.456 16.281 -7.621 1.00 94.81 221 TRP A C 1
ATOM 1833 O O . TRP A 1 221 ? -12.200 15.592 -6.924 1.00 94.81 221 TRP A O 1
ATOM 1843 N N . ASN A 1 222 ? -10.405 15.765 -8.259 1.00 95.94 222 ASN A N 1
ATOM 1844 C CA . ASN A 1 222 ? -10.011 14.368 -8.120 1.00 95.94 222 ASN A CA 1
ATOM 1845 C C . ASN A 1 222 ? -9.534 14.045 -6.690 1.00 95.94 222 ASN A C 1
ATOM 1847 O O . ASN A 1 222 ? -9.774 12.932 -6.232 1.00 95.94 222 ASN A O 1
ATOM 1851 N N . PHE A 1 223 ? -8.930 14.999 -5.971 1.00 97.38 223 PHE A N 1
ATOM 1852 C CA . PHE A 1 223 ? -8.556 14.839 -4.562 1.00 97.38 223 PHE A CA 1
ATOM 1853 C C . PHE A 1 223 ? -9.786 14.601 -3.675 1.00 97.38 223 PHE A C 1
ATOM 1855 O O . PHE A 1 223 ? -9.890 13.550 -3.049 1.00 97.38 223 PHE A O 1
ATOM 1862 N N . PHE A 1 224 ? -10.764 15.516 -3.682 1.00 97.25 224 PHE A N 1
ATOM 1863 C CA . PHE A 1 224 ? -11.973 15.374 -2.854 1.00 97.25 224 PHE A CA 1
ATOM 1864 C C . PHE A 1 224 ? -12.812 14.159 -3.239 1.00 97.25 224 PHE A C 1
ATOM 1866 O O . PHE A 1 224 ? -13.323 13.460 -2.367 1.00 97.25 224 PHE A O 1
ATOM 1873 N N . LYS A 1 225 ? -12.914 13.858 -4.539 1.00 95.25 225 LYS A N 1
ATOM 1874 C CA . LYS A 1 225 ? -13.549 12.618 -5.001 1.00 95.25 225 LYS A CA 1
ATOM 1875 C C . LYS A 1 225 ? -12.825 11.379 -4.496 1.00 95.25 225 LYS A C 1
ATOM 1877 O O . LYS A 1 225 ? -13.491 10.434 -4.092 1.00 95.25 225 LYS A O 1
ATOM 1882 N N . GLY A 1 226 ? -11.492 11.389 -4.512 1.00 96.12 226 GLY A N 1
ATOM 1883 C CA . GLY A 1 226 ? -10.665 10.319 -3.963 1.00 96.12 226 GLY A CA 1
ATOM 1884 C C . GLY A 1 226 ? -10.961 10.112 -2.484 1.00 96.12 226 GLY A C 1
ATOM 1885 O O . GLY A 1 226 ? -11.357 9.015 -2.098 1.00 96.12 226 GLY A O 1
ATOM 1886 N N . LEU A 1 227 ? -10.884 11.186 -1.695 1.00 96.62 227 LEU A N 1
ATOM 1887 C CA . LEU A 1 227 ? -11.169 11.173 -0.261 1.00 96.62 227 LEU A CA 1
ATOM 1888 C C . LEU A 1 227 ? -12.568 10.618 0.044 1.00 96.62 227 LEU A C 1
ATOM 1890 O O . LEU A 1 227 ? -12.703 9.672 0.815 1.00 96.62 227 LEU A O 1
ATOM 1894 N N . PHE A 1 228 ? -13.601 11.153 -0.612 1.00 96.75 228 PHE A N 1
ATOM 1895 C CA . PHE A 1 228 ? -14.979 10.715 -0.397 1.00 96.75 228 PHE A CA 1
ATOM 1896 C C . PHE A 1 228 ? -15.197 9.265 -0.845 1.00 96.75 228 PHE A C 1
ATOM 1898 O O . PHE A 1 228 ? -15.826 8.492 -0.130 1.00 96.75 228 PHE A O 1
ATOM 1905 N N . SER A 1 229 ? -14.629 8.860 -1.987 1.00 95.88 229 SER A N 1
ATOM 1906 C CA . SER A 1 229 ? -14.725 7.471 -2.450 1.00 95.88 229 SER A CA 1
ATOM 1907 C C . SER A 1 229 ? -14.085 6.487 -1.470 1.00 95.88 229 SER A C 1
ATOM 1909 O O . SER A 1 229 ? -14.623 5.405 -1.260 1.00 95.88 229 SER A O 1
ATOM 1911 N N . TYR A 1 230 ? -12.981 6.875 -0.827 1.00 95.12 230 TYR A N 1
ATOM 1912 C CA . TYR A 1 230 ? -12.284 6.032 0.139 1.00 95.12 230 TYR A CA 1
ATOM 1913 C C . TYR A 1 230 ? -13.062 5.915 1.452 1.00 95.12 230 TYR A C 1
ATOM 1915 O O . TYR A 1 230 ? -13.234 4.812 1.961 1.00 95.12 230 TYR A O 1
ATOM 1923 N N . LEU A 1 231 ? -13.622 7.028 1.942 1.00 95.06 231 LEU A N 1
ATOM 1924 C CA . LEU A 1 231 ? -14.523 7.047 3.101 1.00 95.06 231 LEU A CA 1
ATOM 1925 C C . LEU A 1 231 ? -15.750 6.158 2.876 1.00 95.06 231 LEU A C 1
ATOM 1927 O O . LEU A 1 231 ? -16.044 5.295 3.699 1.00 95.06 231 LEU A O 1
ATOM 1931 N N . VAL A 1 232 ? -16.426 6.309 1.734 1.00 95.81 232 VAL A N 1
ATOM 1932 C CA . VAL A 1 232 ? -17.562 5.450 1.364 1.00 95.81 232 VAL A CA 1
ATOM 1933 C C . VAL A 1 232 ? -17.127 3.986 1.244 1.00 95.81 232 VAL A C 1
ATOM 1935 O O . VAL A 1 232 ? -17.878 3.102 1.644 1.00 95.81 232 VAL A O 1
ATOM 1938 N N . GLY A 1 233 ? -15.914 3.718 0.752 1.00 93.81 233 GLY A N 1
ATOM 1939 C CA . GLY A 1 233 ? -15.317 2.379 0.713 1.00 93.81 233 GLY A CA 1
ATOM 1940 C C . GLY A 1 233 ? -15.209 1.727 2.088 1.00 93.81 233 GLY A C 1
ATOM 1941 O O . GLY A 1 233 ? -15.646 0.591 2.255 1.00 93.81 233 GLY A O 1
ATOM 1942 N N . TYR A 1 234 ? -14.688 2.447 3.083 1.00 91.00 234 TYR A N 1
ATOM 1943 C CA . TYR A 1 234 ? -14.615 1.942 4.457 1.00 91.00 234 TYR A CA 1
ATOM 1944 C C . TYR A 1 234 ? -15.988 1.791 5.113 1.00 91.00 234 TYR A C 1
ATOM 1946 O O . TYR A 1 234 ? -16.217 0.802 5.803 1.00 91.00 234 TYR A O 1
ATOM 1954 N N . LEU A 1 235 ? -16.924 2.713 4.877 1.00 93.12 235 LEU A N 1
ATOM 1955 C CA . LEU A 1 235 ? -18.295 2.572 5.380 1.00 93.12 235 LEU A CA 1
ATOM 1956 C C . LEU A 1 235 ? -18.988 1.339 4.786 1.00 93.12 235 LEU A C 1
ATOM 1958 O O . LEU A 1 235 ? -19.640 0.589 5.509 1.00 93.12 235 LEU A O 1
ATOM 1962 N N . LEU A 1 236 ? -18.805 1.098 3.484 1.00 92.94 236 LEU A N 1
ATOM 1963 C CA . LEU A 1 236 ? -19.321 -0.089 2.808 1.00 92.94 236 LEU A CA 1
ATOM 1964 C C . LEU A 1 236 ? -18.702 -1.364 3.381 1.00 92.94 236 LEU A C 1
ATOM 1966 O O . LEU A 1 236 ? -19.412 -2.339 3.606 1.00 92.94 236 LEU A O 1
ATOM 1970 N N . LEU A 1 237 ? -17.397 -1.352 3.645 1.00 89.19 237 LEU A N 1
ATOM 1971 C CA . LEU A 1 237 ? -16.717 -2.466 4.286 1.00 89.19 237 LEU A CA 1
ATOM 1972 C C . LEU A 1 237 ? -17.304 -2.763 5.670 1.00 89.19 237 LEU A C 1
ATOM 1974 O O . LEU A 1 237 ? -17.680 -3.905 5.908 1.00 89.19 237 LEU A O 1
ATOM 1978 N N . ILE A 1 238 ? -17.416 -1.756 6.543 1.00 87.81 238 ILE A N 1
ATOM 1979 C CA . ILE A 1 238 ? -17.975 -1.908 7.898 1.00 87.81 238 ILE A CA 1
ATOM 1980 C C . ILE A 1 238 ? -19.395 -2.480 7.830 1.00 87.81 238 ILE A C 1
ATOM 1982 O O . ILE A 1 238 ? -19.755 -3.369 8.601 1.00 87.81 238 ILE A O 1
ATOM 1986 N N . PHE A 1 239 ? -20.195 -2.001 6.877 1.00 90.31 239 PHE A N 1
ATOM 1987 C CA . PHE A 1 239 ? -21.544 -2.500 6.645 1.00 90.31 239 PHE A CA 1
ATOM 1988 C C . PHE A 1 239 ? -21.552 -3.976 6.220 1.00 90.31 239 PHE A C 1
ATOM 1990 O O . PHE A 1 239 ? -22.280 -4.779 6.804 1.00 90.31 239 PHE A O 1
ATOM 1997 N N . VAL A 1 240 ? -20.712 -4.358 5.251 1.00 88.31 240 VAL A N 1
ATOM 1998 C CA . VAL A 1 240 ? -20.586 -5.750 4.788 1.00 88.31 240 VAL A CA 1
ATOM 1999 C C . VAL A 1 240 ? -20.122 -6.657 5.926 1.00 88.31 240 VAL A C 1
ATOM 2001 O O . VAL A 1 240 ? -20.730 -7.703 6.148 1.00 88.31 240 VAL A O 1
ATOM 2004 N N . THR A 1 241 ? -19.106 -6.250 6.690 1.00 83.69 241 THR A N 1
ATOM 2005 C CA . THR A 1 241 ? -18.616 -7.035 7.830 1.00 83.69 241 THR A CA 1
ATOM 2006 C C . THR A 1 241 ? -19.680 -7.162 8.919 1.00 83.69 241 THR A C 1
ATOM 2008 O O . THR A 1 241 ? -19.893 -8.255 9.439 1.00 83.69 241 THR A O 1
ATOM 2011 N N . GLY A 1 242 ? -20.419 -6.088 9.211 1.00 84.75 242 GLY A N 1
ATOM 2012 C CA . GLY A 1 242 ? -21.517 -6.109 10.179 1.00 84.75 242 GLY A CA 1
ATOM 2013 C C . GLY A 1 242 ? -22.624 -7.093 9.795 1.00 84.75 242 GLY A C 1
ATOM 2014 O O . GLY A 1 242 ? -23.087 -7.853 10.642 1.00 84.75 242 GLY A O 1
ATOM 2015 N N . ILE A 1 243 ? -22.989 -7.155 8.510 1.00 87.31 243 ILE A N 1
ATOM 2016 C CA . ILE A 1 243 ? -23.949 -8.147 8.004 1.00 87.31 243 ILE A CA 1
ATOM 2017 C C . ILE A 1 243 ? -23.399 -9.566 8.149 1.00 87.31 243 ILE A C 1
ATOM 2019 O O . ILE A 1 243 ? -24.120 -10.445 8.615 1.00 87.31 243 ILE A O 1
ATOM 2023 N N . THR A 1 244 ? -22.138 -9.809 7.772 1.00 85.12 244 THR A N 1
ATOM 2024 C CA . THR A 1 244 ? -21.554 -11.158 7.881 1.00 85.12 244 THR A CA 1
ATOM 2025 C C . THR A 1 244 ? -21.528 -11.660 9.319 1.00 85.12 244 THR A C 1
ATOM 2027 O O . THR A 1 244 ? -21.843 -12.822 9.563 1.00 85.12 244 THR A O 1
ATOM 2030 N N . VAL A 1 245 ? -21.232 -10.771 10.271 1.00 83.06 245 VAL A N 1
ATOM 2031 C CA . VAL A 1 245 ? -21.279 -11.088 11.697 1.00 83.06 245 VAL A CA 1
ATOM 2032 C C . VAL A 1 245 ? -22.716 -11.369 12.135 1.00 83.06 245 VAL A C 1
ATOM 2034 O O . VAL A 1 245 ? -22.968 -12.398 12.751 1.00 83.06 245 VAL A O 1
ATOM 2037 N N . ALA A 1 246 ? -23.678 -10.513 11.777 1.00 84.50 246 ALA A N 1
ATOM 2038 C CA . ALA A 1 246 ? -25.081 -10.711 12.143 1.00 84.50 246 ALA A CA 1
ATOM 2039 C C . ALA A 1 246 ? -25.640 -12.051 11.634 1.00 84.50 246 ALA A C 1
ATOM 2041 O O . ALA A 1 246 ? -26.321 -12.746 12.381 1.00 84.50 246 ALA A O 1
ATOM 2042 N N . ILE A 1 247 ? -25.309 -12.443 10.397 1.00 85.88 247 ILE A N 1
ATOM 2043 C CA . ILE A 1 247 ? -25.704 -13.741 9.831 1.00 85.88 247 ILE A CA 1
ATOM 2044 C C . ILE A 1 247 ? -25.109 -14.893 10.647 1.00 85.88 247 ILE A C 1
ATOM 2046 O O . ILE A 1 247 ? -25.830 -15.831 10.966 1.00 85.88 247 ILE A O 1
ATOM 2050 N N . PHE A 1 248 ? -23.828 -14.806 11.015 1.00 82.19 248 PHE A N 1
ATOM 2051 C CA . PHE A 1 248 ? -23.152 -15.828 11.816 1.00 82.19 248 PHE A CA 1
ATOM 2052 C C . PHE A 1 248 ? -23.784 -16.019 13.203 1.00 82.19 248 PHE A C 1
ATOM 2054 O O . PHE A 1 248 ? -23.886 -17.143 13.672 1.00 82.19 248 PHE A O 1
ATOM 2061 N N . TYR A 1 249 ? -24.247 -14.948 13.854 1.00 78.62 249 TYR A N 1
ATOM 2062 C CA . TYR A 1 249 ? -24.953 -15.067 15.140 1.00 78.62 249 TYR A CA 1
ATOM 2063 C C . TYR A 1 249 ? -26.401 -15.559 15.015 1.00 78.62 249 TYR A C 1
ATOM 2065 O O . TYR A 1 249 ? -26.998 -15.949 16.017 1.00 78.62 249 TYR A O 1
ATOM 2073 N N . MET A 1 250 ? -26.993 -15.493 13.820 1.00 78.75 250 MET A N 1
ATOM 2074 C CA . MET A 1 250 ? -28.350 -15.978 13.562 1.00 78.75 250 MET A CA 1
ATOM 2075 C C . MET A 1 250 ? -28.389 -17.448 13.114 1.00 78.75 250 MET A C 1
ATOM 2077 O O . MET A 1 250 ? -29.467 -18.041 13.150 1.00 78.75 250 MET A O 1
ATOM 2081 N N . SER A 1 251 ? -27.258 -18.009 12.667 1.00 74.88 251 SER A N 1
ATOM 2082 C CA . SER A 1 251 ? -27.099 -19.410 12.241 1.00 74.88 251 SER A CA 1
ATOM 2083 C C . SER A 1 251 ? -26.710 -20.329 13.390 1.00 74.88 251 SER A C 1
ATOM 2085 O O . SER A 1 251 ? -27.293 -21.431 13.468 1.00 74.88 251 SER A O 1
#

Foldseek 3Di:
DQDQADPPPRHGDDDQARPPPRHGSDPDDDDPVVVVVVCCCVPVVPPPQLVCLLVCLVVQLLCQLVCVVVPNCPNHPALVVLLVVLVVVLVVLCVVLVPDPCVVVVVVVCVVPPPDPDDPVRVVVVVVVVVVCVVCVVVLVVVLLLLLLPLVCVLCVVQPDDSVSSSRLVSSLVSNLSVVVSVQSVCCSPPVDGCNVVSVVVSLQSQLQSQLNNGDDHSVVSSVSRSVSNVVSVVSSVVVVVVVVVVVVVD

Secondary structure (DSSP, 8-state):
---SB-TTT-PBP-SSB-TTT--B-------HHHHHHHHHHHHTS--HHHHHHHHHHHH-HHHHHHHHHTT--SSS--HHHHHHHHHHHHHHHHHHTT--HHHHHHHHHHHHHSS----HHHHHHHHHHHHHHHHHHHHHHHHHHHHHHHHHHHHHGGG---HHHHHHHHHHHHHTHHHHHHHHHHHHHHHS---HHHHHHHHHHHHHHHHHHHSSS-HHHHHHHHHHHHHHHHHHHHHHHHHHHHHHHH-

Mean predicted aligned error: 10.14 Å

Sequence (251 aa):
MEPTNCINCGEELRGEYCHKCGNPVTNNRLTFKTVFQEFYQRVFGFDTKFSRTLIHLFTKPGRVVNTYINGNRTYYMGPVAYIFWMLTVFVLLMSAFEIDMRDLTQSTQELMAQDQKLTAKQEQLNEDLMNWISNNFRLMTFALFPVIAIPQLLFFRKKGFNYIEHLVVLVYSNAQVFVFSILSLFLLYYFAYSIQTEVALINFIFFAYVCSMTYAGNKWWNFFKGLFSYLVGYLLLIFVTGITVAIFYMS

Solvent-accessible surface area (backbone atoms only — not comparable to full-atom values): 13983 Å² total; per-residue (Å²): 130,84,77,60,47,35,91,87,79,63,46,75,53,78,65,69,37,31,90,86,79,62,50,65,71,71,88,73,77,93,39,74,67,57,53,50,51,52,48,42,47,69,74,68,38,68,54,69,29,53,59,49,40,61,55,34,50,76,78,41,29,19,57,56,50,48,38,44,73,75,63,49,63,79,75,39,54,51,47,71,61,44,30,51,51,37,49,49,53,43,54,51,50,34,63,73,68,69,55,56,75,62,65,72,47,46,65,58,48,52,70,61,57,75,80,60,89,64,53,74,72,53,49,53,50,50,52,54,48,51,52,49,46,63,76,42,38,69,61,55,60,65,49,45,60,68,51,32,34,49,39,42,43,65,78,44,49,90,72,77,62,52,71,68,54,44,41,45,52,50,41,47,48,57,31,51,43,40,57,52,50,45,50,24,51,51,36,30,74,76,67,74,41,76,45,68,73,56,44,55,56,51,42,49,54,48,41,7,50,40,35,19,54,51,52,86,77,63,38,71,60,34,21,56,50,30,36,50,20,49,54,51,9,52,52,50,43,54,51,53,53,50,51,55,50,53,52,61,78,73,105

Organism: NCBI:txid2810512

Radius of gyration: 24.14 Å; Cα contacts (8 Å, |Δi|>4): 215; chains: 1; bounding box: 64×43×68 Å

InterPro domains:
  IPR022134 Protein of unknown function DUF3667 [PF12412] (47-90)

pLDDT: mean 85.08, std 11.93, range [48.56, 97.38]